Protein AF-0000000069268302 (afdb_homodimer)

Structure (mmCIF, N/CA/C/O backbone):
data_AF-0000000069268302-model_v1
#
loop_
_entity.id
_entity.type
_entity.pdbx_description
1 polymer 'Thioredoxin domain-containing protein'
#
loop_
_atom_site.group_PDB
_atom_site.id
_atom_site.type_symbol
_atom_site.label_atom_id
_atom_site.label_alt_id
_atom_site.label_comp_id
_atom_site.label_asym_id
_atom_site.label_entity_id
_atom_site.label_seq_id
_atom_site.pdbx_PDB_ins_code
_atom_site.Cartn_x
_atom_site.Cartn_y
_atom_site.Cartn_z
_atom_site.occupancy
_atom_site.B_iso_or_equiv
_atom_site.auth_seq_id
_atom_site.auth_comp_id
_atom_site.auth_asym_id
_atom_site.auth_atom_id
_atom_site.pdbx_PDB_model_num
ATOM 1 N N . PRO A 1 1 ? 55.25 -87.062 51.625 1 29.12 1 PRO A N 1
ATOM 2 C CA . PRO A 1 1 ? 55.812 -86.25 50.5 1 29.12 1 PRO A CA 1
ATOM 3 C C . PRO A 1 1 ? 54.75 -85.438 49.781 1 29.12 1 PRO A C 1
ATOM 5 O O . PRO A 1 1 ? 53.719 -86 49.344 1 29.12 1 PRO A O 1
ATOM 8 N N . PHE A 1 2 ? 54.5 -84.125 50.188 1 35.25 2 PHE A N 1
ATOM 9 C CA . PHE A 1 2 ? 53.562 -83 50.125 1 35.25 2 PHE A CA 1
ATOM 10 C C . PHE A 1 2 ? 53.625 -82.312 48.75 1 35.25 2 PHE A C 1
ATOM 12 O O . PHE A 1 2 ? 54.375 -81.375 48.594 1 35.25 2 PHE A O 1
ATOM 19 N N . PHE A 1 3 ? 53.594 -83.125 47.594 1 33.78 3 PHE A N 1
ATOM 20 C CA . PHE A 1 3 ? 53.906 -82.562 46.25 1 33.78 3 PHE A CA 1
ATOM 21 C C . PHE A 1 3 ? 52.875 -81.562 45.812 1 33.78 3 PHE A C 1
ATOM 23 O O . PHE A 1 3 ? 51.656 -81.812 45.844 1 33.78 3 PHE A O 1
ATOM 30 N N . VAL A 1 4 ? 53.156 -80.25 45.938 1 39.34 4 VAL A N 1
ATOM 31 C CA . VAL A 1 4 ? 52.625 -78.875 45.719 1 39.34 4 VAL A CA 1
ATOM 32 C C . VAL A 1 4 ? 52.344 -78.688 44.219 1 39.34 4 VAL A C 1
ATOM 34 O O . VAL A 1 4 ? 53.281 -78.688 43.406 1 39.34 4 VAL A O 1
ATOM 37 N N . SER A 1 5 ? 51.375 -79.5 43.562 1 34.94 5 SER A N 1
ATOM 38 C CA . SER A 1 5 ? 51.312 -79.375 42.125 1 34.94 5 SER A CA 1
ATOM 39 C C . SER A 1 5 ? 50.875 -78 41.688 1 34.94 5 SER A C 1
ATOM 41 O O . SER A 1 5 ? 49.906 -77.438 42.188 1 34.94 5 SER A O 1
ATOM 43 N N . TRP A 1 6 ? 51.781 -77.062 41.156 1 32.69 6 TRP A N 1
ATOM 44 C CA . TRP A 1 6 ? 52 -75.688 40.656 1 32.69 6 TRP A CA 1
ATOM 45 C C . TRP A 1 6 ? 51 -75.375 39.562 1 32.69 6 TRP A C 1
ATOM 47 O O . TRP A 1 6 ? 50.844 -74.188 39.188 1 32.69 6 TRP A O 1
ATOM 57 N N . ARG A 1 7 ? 50.406 -76.312 38.75 1 37.22 7 ARG A N 1
ATOM 58 C CA . ARG A 1 7 ? 50.281 -76 37.344 1 37.22 7 ARG A CA 1
ATOM 59 C C . ARG A 1 7 ? 49.125 -75.062 37.094 1 37.22 7 ARG A C 1
ATOM 61 O O . ARG A 1 7 ? 48.5 -75.062 36.031 1 37.22 7 ARG A O 1
ATOM 68 N N . GLY A 1 8 ? 48.469 -74.375 38.062 1 31.05 8 GLY A N 1
ATOM 69 C CA . GLY A 1 8 ? 47.125 -73.875 37.875 1 31.05 8 GLY A CA 1
ATOM 70 C C . GLY A 1 8 ? 47.125 -72.625 37 1 31.05 8 GLY A C 1
ATOM 71 O O . GLY A 1 8 ? 46.094 -71.938 36.844 1 31.05 8 GLY A O 1
ATOM 72 N N . LEU A 1 9 ? 48.281 -71.875 36.656 1 34.56 9 LEU A N 1
ATOM 73 C CA . LEU A 1 9 ? 48.219 -70.438 36.469 1 34.56 9 LEU A CA 1
ATOM 74 C C . LEU A 1 9 ? 47.688 -70.125 35.094 1 34.56 9 LEU A C 1
ATOM 76 O O . LEU A 1 9 ? 47.312 -69 34.812 1 34.56 9 LEU A O 1
ATOM 80 N N . ASP A 1 10 ? 47.812 -70.875 33.969 1 31.61 10 ASP A N 1
ATOM 81 C CA . ASP A 1 10 ? 48.25 -70.25 32.719 1 31.61 10 ASP A CA 1
ATOM 82 C C . ASP A 1 10 ? 47.062 -69.562 32.031 1 31.61 10 ASP A C 1
ATOM 84 O O . ASP A 1 10 ? 47.156 -69.125 30.891 1 31.61 10 ASP A O 1
ATOM 88 N N . ALA A 1 11 ? 45.719 -69.812 32.281 1 36.69 11 ALA A N 1
ATOM 89 C CA . ALA A 1 11 ? 44.688 -69.625 31.266 1 36.69 11 ALA A CA 1
ATOM 90 C C . ALA A 1 11 ? 44.344 -68.188 31.078 1 36.69 11 ALA A C 1
ATOM 92 O O . ALA A 1 11 ? 43.156 -67.812 31.141 1 36.69 11 ALA A O 1
ATOM 93 N N . ILE A 1 12 ? 45.219 -67.188 31.344 1 38.53 12 ILE A N 1
ATOM 94 C CA . ILE A 1 12 ? 44.812 -65.75 31.312 1 38.53 12 ILE A CA 1
ATOM 95 C C . ILE A 1 12 ? 44.594 -65.312 29.859 1 38.53 12 ILE A C 1
ATOM 97 O O . ILE A 1 12 ? 44.688 -64.125 29.562 1 38.53 12 ILE A O 1
ATOM 101 N N . GLY A 1 13 ? 44.094 -66.188 28.875 1 30.84 13 GLY A N 1
ATOM 102 C CA . GLY A 1 13 ? 44.312 -65.812 27.484 1 30.84 13 GLY A CA 1
ATOM 103 C C . GLY A 1 13 ? 43.812 -64.438 27.172 1 30.84 13 GLY A C 1
ATOM 104 O O . GLY A 1 13 ? 43.031 -63.875 27.938 1 30.84 13 GLY A O 1
ATOM 105 N N . ARG A 1 14 ? 44.281 -63.719 26 1 38.72 14 ARG A N 1
ATOM 106 C CA . ARG A 1 14 ? 44.438 -62.5 25.219 1 38.72 14 ARG A CA 1
ATOM 107 C C . ARG A 1 14 ? 43.094 -61.938 24.797 1 38.72 14 ARG A C 1
ATOM 109 O O . ARG A 1 14 ? 42.969 -60.812 24.328 1 38.72 14 ARG A O 1
ATOM 116 N N . ASP A 1 15 ? 42 -62.781 24.828 1 36.66 15 ASP A N 1
ATOM 117 C CA . ASP A 1 15 ? 40.844 -62.406 24.016 1 36.66 15 ASP A CA 1
ATOM 118 C C . ASP A 1 15 ? 40.062 -61.219 24.641 1 36.66 15 ASP A C 1
ATOM 120 O O . ASP A 1 15 ? 39.062 -60.75 24.078 1 36.66 15 ASP A O 1
ATOM 124 N N . LYS A 1 16 ? 40.375 -60.906 25.922 1 40.47 16 LYS A N 1
ATOM 125 C CA . LYS A 1 16 ? 39.531 -59.875 26.5 1 40.47 16 LYS A CA 1
ATOM 126 C C . LYS A 1 16 ? 39.844 -58.5 25.922 1 40.47 16 LYS A C 1
ATOM 128 O O . LYS A 1 16 ? 39.188 -57.5 26.281 1 40.47 16 LYS A O 1
ATOM 133 N N . MET A 1 17 ? 41.156 -58.375 25.391 1 36.88 17 MET A N 1
ATOM 134 C CA . MET A 1 17 ? 41.438 -57 24.984 1 36.88 17 MET A CA 1
ATOM 135 C C . MET A 1 17 ? 40.531 -56.562 23.844 1 36.88 17 MET A C 1
ATOM 137 O O . MET A 1 17 ? 40.156 -55.406 23.734 1 36.88 17 MET A O 1
ATOM 141 N N . ARG A 1 18 ? 40.25 -57.594 22.938 1 41.06 18 ARG A N 1
ATOM 142 C CA . ARG A 1 18 ? 39.562 -57.156 21.719 1 41.06 18 ARG A CA 1
ATOM 143 C C . ARG A 1 18 ? 38.156 -56.688 22.016 1 41.06 18 ARG A C 1
ATOM 145 O O . ARG A 1 18 ? 37.594 -55.875 21.25 1 41.06 18 ARG A O 1
ATOM 152 N N . GLN A 1 19 ? 37.625 -57.156 23.141 1 41.31 19 GLN A N 1
ATOM 153 C CA . GLN A 1 19 ? 36.25 -56.781 23.328 1 41.31 19 GLN A CA 1
ATOM 154 C C . GLN A 1 19 ? 36.094 -55.312 23.688 1 41.31 19 GLN A C 1
ATOM 156 O O . GLN A 1 19 ? 35 -54.75 23.641 1 41.31 19 GLN A O 1
ATOM 161 N N . LEU A 1 20 ? 37.188 -54.812 24.344 1 42.19 20 LEU A N 1
ATOM 162 C CA . LEU A 1 20 ? 36.969 -53.438 24.797 1 42.19 20 LEU A CA 1
ATOM 163 C C . LEU A 1 20 ? 36.938 -52.469 23.594 1 42.19 20 LEU A C 1
ATOM 165 O O . LEU A 1 20 ? 36.312 -51.406 23.688 1 42.19 20 LEU A O 1
ATOM 169 N N . LEU A 1 21 ? 37.594 -52.875 22.484 1 39.47 21 LEU A N 1
ATOM 170 C CA . LEU A 1 21 ? 37.688 -51.875 21.438 1 39.47 21 LEU A CA 1
ATOM 171 C C . LEU A 1 21 ? 36.344 -51.656 20.766 1 39.47 21 LEU A C 1
ATOM 173 O O . LEU A 1 21 ? 36.062 -50.531 20.281 1 39.47 21 LEU A O 1
ATOM 177 N N . LEU A 1 22 ? 35.531 -52.688 20.672 1 39.75 22 LEU A N 1
ATOM 178 C CA . LEU A 1 22 ? 34.5 -52.562 19.672 1 39.75 22 LEU A CA 1
ATOM 179 C C . LEU A 1 22 ? 33.406 -51.594 20.156 1 39.75 22 LEU A C 1
ATOM 181 O O . LEU A 1 22 ? 32.562 -51.188 19.375 1 39.75 22 LEU A O 1
ATOM 185 N N . CYS A 1 23 ? 33.344 -51.438 21.453 1 43.72 23 CYS A N 1
ATOM 186 C CA . CYS A 1 23 ? 32.094 -50.781 21.844 1 43.72 23 CYS A CA 1
ATOM 187 C C . CYS A 1 23 ? 32.094 -49.312 21.484 1 43.72 23 CYS A C 1
ATOM 189 O O . CYS A 1 23 ? 31.062 -48.625 21.547 1 43.72 23 CYS A O 1
ATOM 191 N N . VAL A 1 24 ? 33.344 -48.781 21.438 1 42.91 24 VAL A N 1
ATOM 192 C CA . VAL A 1 24 ? 33.25 -47.344 21.391 1 42.91 24 VAL A CA 1
ATOM 193 C C . VAL A 1 24 ? 32.781 -46.906 20 1 42.91 24 VAL A C 1
ATOM 195 O O . VAL A 1 24 ? 32.656 -45.688 19.734 1 42.91 24 VAL A O 1
ATOM 198 N N . ALA A 1 25 ? 32.844 -47.812 19.078 1 39.72 25 ALA A N 1
ATOM 199 C CA . ALA A 1 25 ? 32.594 -47.281 17.734 1 39.72 25 ALA A CA 1
ATOM 200 C C . ALA A 1 25 ? 31.172 -46.75 17.609 1 39.72 25 ALA A C 1
ATOM 202 O O . ALA A 1 25 ? 30.891 -45.906 16.75 1 39.72 25 ALA A O 1
ATOM 203 N N . CYS A 1 26 ? 30.203 -47.375 18.125 1 39.78 26 CYS A N 1
ATOM 204 C CA . CYS A 1 26 ? 28.906 -47.25 17.484 1 39.78 26 CYS A CA 1
ATOM 205 C C . CYS A 1 26 ? 28.312 -45.875 17.766 1 39.78 26 CYS A C 1
ATOM 207 O O . CYS A 1 26 ? 27.281 -45.5 17.188 1 39.78 26 CYS A O 1
ATOM 209 N N . CYS A 1 27 ? 28.578 -45.344 18.922 1 40.72 27 CYS A N 1
ATOM 210 C CA . CYS A 1 27 ? 27.547 -44.344 19.25 1 40.72 27 CYS A CA 1
ATOM 211 C C . CYS A 1 27 ? 27.766 -43.062 18.438 1 40.72 27 CYS A C 1
ATOM 213 O O . CYS A 1 27 ? 27.891 -42 19.016 1 40.72 27 CYS A O 1
ATOM 215 N N . LEU A 1 28 ? 28.703 -43.062 17.531 1 39.41 28 LEU A N 1
ATOM 216 C CA . LEU A 1 28 ? 28.688 -41.781 16.828 1 39.41 28 LEU A CA 1
ATOM 217 C C . LEU A 1 28 ? 27.328 -41.531 16.188 1 39.41 28 LEU A C 1
ATOM 219 O O . LEU A 1 28 ? 27.031 -42.094 15.133 1 39.41 28 LEU A O 1
ATOM 223 N N . ILE A 1 29 ? 26.219 -41.656 16.938 1 41.56 29 ILE A N 1
ATOM 224 C CA . ILE A 1 29 ? 24.984 -41.094 16.406 1 41.56 29 ILE A CA 1
ATOM 225 C C . ILE A 1 29 ? 25.234 -39.719 15.836 1 41.56 29 ILE A C 1
ATOM 227 O O . ILE A 1 29 ? 25.594 -38.781 16.578 1 41.56 29 ILE A O 1
ATOM 231 N N . LEU A 1 30 ? 25.797 -39.625 14.602 1 40.06 30 LEU A N 1
ATOM 232 C CA . LEU A 1 30 ? 25.781 -38.406 13.797 1 40.06 30 LEU A CA 1
ATOM 233 C C . LEU A 1 30 ? 24.438 -37.688 13.945 1 40.06 30 LEU A C 1
ATOM 235 O O . LEU A 1 30 ? 23.391 -38.219 13.586 1 40.06 30 LEU A O 1
ATOM 239 N N . ALA A 1 31 ? 24.203 -37 15.117 1 39.59 31 ALA A N 1
ATOM 240 C CA . ALA A 1 31 ? 23.156 -35.969 15.102 1 39.59 31 ALA A CA 1
ATOM 241 C C . ALA A 1 31 ? 23.172 -35.188 13.797 1 39.59 31 ALA A C 1
ATOM 243 O O . ALA A 1 31 ? 24.125 -34.438 13.516 1 39.59 31 ALA A O 1
ATOM 244 N N . ALA A 1 32 ? 22.688 -35.719 12.711 1 41.75 32 ALA A N 1
ATOM 245 C CA . ALA A 1 32 ? 22.391 -34.812 11.602 1 41.75 32 ALA A CA 1
ATOM 246 C C . ALA A 1 32 ? 21.672 -33.562 12.102 1 41.75 32 ALA A C 1
ATOM 248 O O . ALA A 1 32 ? 20.719 -33.656 12.875 1 41.75 32 ALA A O 1
ATOM 249 N N . PRO A 1 33 ? 22.406 -32.438 12.359 1 45.84 33 PRO A N 1
ATOM 250 C CA . PRO A 1 33 ? 21.531 -31.266 12.578 1 45.84 33 PRO A CA 1
ATOM 251 C C . PRO A 1 33 ? 20.266 -31.312 11.711 1 45.84 33 PRO A C 1
ATOM 253 O O . PRO A 1 33 ? 20.328 -31.75 10.555 1 45.84 33 PRO A O 1
ATOM 256 N N . GLY A 1 34 ? 19.219 -31.875 12.203 1 39.84 34 GLY A N 1
ATOM 257 C CA . GLY A 1 34 ? 18 -31.531 11.484 1 39.84 34 GLY A CA 1
ATOM 258 C C . GLY A 1 34 ? 18.016 -30.125 10.914 1 39.84 34 GLY A C 1
ATOM 259 O O . GLY A 1 34 ? 18.172 -29.156 11.656 1 39.84 34 GLY A O 1
ATOM 260 N N . ARG A 1 35 ? 18.703 -29.938 9.82 1 36.69 35 ARG A N 1
ATOM 261 C CA . ARG A 1 35 ? 18.297 -28.703 9.156 1 36.69 35 ARG A CA 1
ATOM 262 C C . ARG A 1 35 ? 16.812 -28.453 9.32 1 36.69 35 ARG A C 1
ATOM 264 O O . ARG A 1 35 ? 15.992 -29.281 8.914 1 36.69 35 ARG A O 1
ATOM 271 N N . SER A 1 36 ? 16.422 -28.219 10.5 1 38.66 36 SER A N 1
ATOM 272 C CA . SER A 1 36 ? 15.133 -27.547 10.414 1 38.66 36 SER A CA 1
ATOM 273 C C . SER A 1 36 ? 15.07 -26.641 9.195 1 38.66 36 SER A C 1
ATOM 275 O O . SER A 1 36 ? 15.891 -25.734 9.039 1 38.66 36 SER A O 1
ATOM 277 N N . GLU A 1 37 ? 14.961 -27.203 8.062 1 33.94 37 GLU A N 1
ATOM 278 C CA . GLU A 1 37 ? 14.484 -26.312 7.016 1 33.94 37 GLU A CA 1
ATOM 279 C C . GLU A 1 37 ? 13.453 -25.328 7.551 1 33.94 37 GLU A C 1
ATOM 281 O O . GLU A 1 37 ? 12.328 -25.719 7.879 1 33.94 37 GLU A O 1
ATOM 286 N N . ASP A 1 38 ? 13.617 -24.844 8.688 1 38.94 38 ASP A N 1
ATOM 287 C CA . ASP A 1 38 ? 12.82 -23.625 8.625 1 38.94 38 ASP A CA 1
ATOM 288 C C . ASP A 1 38 ? 12.766 -23.078 7.195 1 38.94 38 ASP A C 1
ATOM 290 O O . ASP A 1 38 ? 13.609 -22.266 6.805 1 38.94 38 ASP A O 1
ATOM 294 N N . ALA A 1 39 ? 12.844 -23.953 6.223 1 40.47 39 ALA A N 1
ATOM 295 C CA . ALA A 1 39 ? 12.672 -23.656 4.801 1 40.47 39 ALA A CA 1
ATOM 296 C C . ALA A 1 39 ? 11.594 -22.594 4.594 1 40.47 39 ALA A C 1
ATOM 298 O O . ALA A 1 39 ? 10.43 -22.922 4.355 1 40.47 39 ALA A O 1
ATOM 299 N N . GLY A 1 40 ? 11.156 -21.953 5.43 1 45.31 40 GLY A N 1
ATOM 300 C CA . GLY A 1 40 ? 10.305 -20.922 4.859 1 45.31 40 GLY A CA 1
ATOM 301 C C . GLY A 1 40 ? 10.742 -20.484 3.469 1 45.31 40 GLY A C 1
ATOM 302 O O . GLY A 1 40 ? 11.734 -19.781 3.312 1 45.31 40 GLY A O 1
ATOM 303 N N . ALA A 1 41 ? 10.898 -21.484 2.553 1 54 41 ALA A N 1
ATOM 304 C CA . ALA A 1 41 ? 11.203 -21.297 1.137 1 54 41 ALA A CA 1
ATOM 305 C C . ALA A 1 41 ? 10.969 -19.844 0.714 1 54 41 ALA A C 1
ATOM 307 O O . ALA A 1 41 ? 9.977 -19.219 1.108 1 54 41 ALA A O 1
ATOM 308 N N . GLU A 1 42 ? 12.062 -19.062 0.604 1 82.06 42 GLU A N 1
ATOM 309 C CA . GLU A 1 42 ? 12.008 -17.688 0.124 1 82.06 42 GLU A CA 1
ATOM 310 C C . GLU A 1 42 ? 11.031 -17.547 -1.043 1 82.06 42 GLU A C 1
ATOM 312 O O . GLU A 1 42 ? 11.148 -18.266 -2.041 1 82.06 42 GLU A O 1
ATOM 317 N N . LEU A 1 43 ? 9.969 -17.094 -0.788 1 94.31 43 LEU A N 1
ATOM 318 C CA . LEU A 1 43 ? 8.984 -16.859 -1.832 1 94.31 43 LEU A CA 1
ATOM 319 C C . LEU A 1 43 ? 9.609 -16.141 -3.021 1 94.31 43 LEU A C 1
ATOM 321 O O . LEU A 1 43 ? 10.414 -15.219 -2.846 1 94.31 43 LEU A O 1
ATOM 325 N N . PRO A 1 44 ? 9.43 -16.797 -4.203 1 97.38 44 PRO A N 1
ATOM 326 C CA . PRO A 1 44 ? 9.984 -16.141 -5.383 1 97.38 44 PRO A CA 1
ATOM 327 C C . PRO A 1 44 ? 9.617 -14.656 -5.461 1 97.38 44 PRO A C 1
ATOM 329 O O . PRO A 1 44 ? 8.516 -14.273 -5.062 1 97.38 44 PRO A O 1
ATOM 332 N N . GLU A 1 45 ? 10.648 -13.883 -5.906 1 97.69 45 GLU A N 1
ATOM 333 C CA . GLU A 1 45 ? 10.469 -12.438 -6.012 1 97.69 45 GLU A CA 1
ATOM 334 C C . GLU A 1 45 ? 11.016 -11.906 -7.332 1 97.69 45 GLU A C 1
ATOM 336 O O . GLU A 1 45 ? 12.023 -12.398 -7.836 1 97.69 45 GLU A O 1
ATOM 341 N N . GLU A 1 46 ? 10.297 -11.023 -7.898 1 97.88 46 GLU A N 1
ATOM 342 C CA . GLU A 1 46 ? 10.766 -10.25 -9.047 1 97.88 46 GLU A CA 1
ATOM 343 C C . GLU A 1 46 ? 10.688 -8.75 -8.773 1 97.88 46 GLU A C 1
ATOM 345 O O . GLU A 1 46 ? 9.602 -8.211 -8.555 1 97.88 46 GLU A O 1
ATOM 350 N N . ASP A 1 47 ? 11.812 -8.016 -8.773 1 97.31 47 ASP A N 1
ATOM 351 C CA . ASP A 1 47 ? 11.898 -6.574 -8.539 1 97.31 47 ASP A CA 1
ATOM 352 C C . ASP A 1 47 ? 11.242 -6.188 -7.219 1 97.31 47 ASP A C 1
ATOM 354 O O . ASP A 1 47 ? 10.5 -5.207 -7.152 1 97.31 47 ASP A O 1
ATOM 358 N N . GLY A 1 48 ? 11.422 -6.984 -6.227 1 97.31 48 GLY A N 1
ATOM 359 C CA . GLY A 1 48 ? 10.922 -6.711 -4.887 1 97.31 48 GLY A CA 1
ATOM 360 C C . GLY A 1 48 ? 9.477 -7.141 -4.688 1 97.31 48 GLY A C 1
ATOM 361 O O . GLY A 1 48 ? 8.93 -7.004 -3.594 1 97.31 48 GLY A O 1
ATOM 362 N N . VAL A 1 49 ? 8.875 -7.633 -5.746 1 98.75 49 VAL A N 1
ATOM 363 C CA . VAL A 1 49 ? 7.477 -8.055 -5.707 1 98.75 49 VAL A CA 1
ATOM 364 C C . VAL A 1 49 ? 7.402 -9.578 -5.633 1 98.75 49 VAL A C 1
ATOM 366 O O . VAL A 1 49 ? 7.984 -10.281 -6.465 1 98.75 49 VAL A O 1
ATOM 369 N N . LEU A 1 50 ? 6.727 -10.086 -4.648 1 98.75 50 LEU A N 1
ATOM 370 C CA . LEU A 1 50 ? 6.551 -11.531 -4.551 1 98.75 50 LEU A CA 1
ATOM 371 C C . LEU A 1 50 ? 5.727 -12.062 -5.719 1 98.75 50 LEU A C 1
ATOM 373 O O . LEU A 1 50 ? 4.738 -11.438 -6.117 1 98.75 50 LEU A O 1
ATOM 377 N N . VAL A 1 51 ? 6.215 -13.148 -6.297 1 98.88 51 VAL A N 1
ATOM 378 C CA . VAL A 1 51 ? 5.484 -13.789 -7.387 1 98.88 51 VAL A CA 1
ATOM 379 C C . VAL A 1 51 ? 4.73 -15.008 -6.855 1 98.88 51 VAL A C 1
ATOM 381 O O . VAL A 1 51 ? 5.348 -15.984 -6.43 1 98.88 51 VAL A O 1
ATOM 384 N N . LEU A 1 52 ? 3.422 -14.961 -6.918 1 98.75 52 LEU A N 1
ATOM 385 C CA . LEU A 1 52 ? 2.617 -15.992 -6.281 1 98.75 52 LEU A CA 1
ATOM 386 C C . LEU A 1 52 ? 1.861 -16.812 -7.32 1 98.75 52 LEU A C 1
ATOM 388 O O . LEU A 1 52 ? 1.602 -16.328 -8.43 1 98.75 52 LEU A O 1
ATOM 392 N N . ASN A 1 53 ? 1.603 -18.031 -6.961 1 98.62 53 ASN A N 1
ATOM 393 C CA . ASN A 1 53 ? 0.796 -18.984 -7.699 1 98.62 53 ASN A CA 1
ATOM 394 C C . ASN A 1 53 ? 0.022 -19.906 -6.762 1 98.62 53 ASN A C 1
ATOM 396 O O . ASN A 1 53 ? 0.013 -19.703 -5.547 1 98.62 53 ASN A O 1
ATOM 400 N N . GLU A 1 54 ? -0.606 -20.875 -7.312 1 98 54 GLU A N 1
ATOM 401 C CA . GLU A 1 54 ? -1.445 -21.766 -6.52 1 98 54 GLU A CA 1
ATOM 402 C C . GLU A 1 54 ? -0.629 -22.469 -5.445 1 98 54 GLU A C 1
ATOM 404 O O . GLU A 1 54 ? -1.136 -22.75 -4.355 1 98 54 GLU A O 1
ATOM 409 N N . ARG A 1 55 ? 0.569 -22.688 -5.664 1 97.25 55 ARG A N 1
ATOM 410 C CA . ARG A 1 55 ? 1.391 -23.516 -4.793 1 97.25 55 ARG A CA 1
ATOM 411 C C . ARG A 1 55 ? 1.854 -22.734 -3.566 1 97.25 55 ARG A C 1
ATOM 413 O O . ARG A 1 55 ? 2.057 -23.312 -2.496 1 97.25 55 ARG A O 1
ATOM 420 N N . ASN A 1 56 ? 2.049 -21.469 -3.758 1 98.19 56 ASN A N 1
ATOM 421 C CA . ASN A 1 56 ? 2.672 -20.734 -2.664 1 98.19 56 ASN A CA 1
ATOM 422 C C . ASN A 1 56 ? 1.76 -19.625 -2.139 1 98.19 56 ASN A C 1
ATOM 424 O O . ASN A 1 56 ? 2.09 -18.953 -1.159 1 98.19 56 ASN A O 1
ATOM 428 N N . PHE A 1 57 ? 0.614 -19.484 -2.682 1 98.62 57 PHE A N 1
ATOM 429 C CA . PHE A 1 57 ? -0.288 -18.375 -2.357 1 98.62 57 PHE A CA 1
ATOM 430 C C . PHE A 1 57 ? -0.649 -18.391 -0.877 1 98.62 57 PHE A C 1
ATOM 432 O O . PHE A 1 57 ? -0.486 -17.391 -0.183 1 98.62 57 PHE A O 1
ATOM 439 N N . GLU A 1 58 ? -1.071 -19.531 -0.363 1 97.75 58 GLU A N 1
ATOM 440 C CA . GLU A 1 58 ? -1.544 -19.641 1.015 1 97.75 58 GLU A CA 1
ATOM 441 C C . GLU A 1 58 ? -0.421 -19.344 2.006 1 97.75 58 GLU A C 1
ATOM 443 O O . GLU A 1 58 ? -0.626 -18.641 2.994 1 97.75 58 GLU A O 1
ATOM 448 N N . VAL A 1 59 ? 0.697 -19.859 1.744 1 97.56 59 VAL A N 1
ATOM 449 C CA . VAL A 1 59 ? 1.834 -19.641 2.629 1 97.56 59 VAL A CA 1
ATOM 450 C C . VAL A 1 59 ? 2.176 -18.141 2.654 1 97.56 59 VAL A C 1
ATOM 452 O O . VAL A 1 59 ? 2.453 -17.578 3.715 1 97.56 59 VAL A O 1
ATOM 455 N N . ALA A 1 60 ? 2.139 -17.531 1.488 1 98.31 60 ALA A N 1
ATOM 456 C CA . ALA A 1 60 ? 2.498 -16.109 1.382 1 98.31 60 ALA A CA 1
ATOM 457 C C . ALA A 1 60 ? 1.547 -15.242 2.195 1 98.31 60 ALA A C 1
ATOM 459 O O . ALA A 1 60 ? 1.986 -14.383 2.963 1 98.31 60 ALA A O 1
ATOM 460 N N . ILE A 1 61 ? 0.258 -15.5 2.102 1 98.06 61 ILE A N 1
ATOM 461 C CA . ILE A 1 61 ? -0.687 -14.594 2.744 1 98.06 61 ILE A CA 1
ATOM 462 C C . ILE A 1 61 ? -0.769 -14.898 4.234 1 98.06 61 ILE A C 1
ATOM 464 O O . ILE A 1 61 ? -1.131 -14.039 5.039 1 98.06 61 ILE A O 1
ATOM 468 N N . LYS A 1 62 ? -0.386 -16.078 4.652 1 97.5 62 LYS A N 1
ATOM 469 C CA . LYS A 1 62 ? -0.444 -16.438 6.066 1 97.5 62 LYS A CA 1
ATOM 470 C C . LYS A 1 62 ? 0.838 -16.047 6.789 1 97.5 62 LYS A C 1
ATOM 472 O O . LYS A 1 62 ? 0.821 -15.781 7.996 1 97.5 62 LYS A O 1
ATOM 477 N N . SER A 1 63 ? 1.904 -15.977 6.07 1 97.25 63 SER A N 1
ATOM 478 C CA . SER A 1 63 ? 3.184 -15.664 6.695 1 97.25 63 SER A CA 1
ATOM 479 C C . SER A 1 63 ? 3.404 -14.156 6.773 1 97.25 63 SER A C 1
ATOM 481 O O . SER A 1 63 ? 4.375 -13.695 7.379 1 97.25 63 SER A O 1
ATOM 483 N N . ASN A 1 64 ? 2.576 -13.391 6.125 1 97.19 64 ASN A N 1
ATOM 484 C CA . ASN A 1 64 ? 2.627 -11.93 6.156 1 97.19 64 ASN A CA 1
ATOM 485 C C . ASN A 1 64 ? 1.337 -11.344 6.715 1 97.19 64 ASN A C 1
ATOM 487 O O . ASN A 1 64 ? 0.284 -11.422 6.082 1 97.19 64 ASN A O 1
ATOM 491 N N . PRO A 1 65 ? 1.46 -10.734 7.871 1 97.44 65 PRO A N 1
ATOM 492 C CA . PRO A 1 65 ? 0.255 -10.18 8.5 1 97.44 65 PRO A CA 1
ATOM 493 C C . PRO A 1 65 ? -0.497 -9.219 7.586 1 97.44 65 PRO A C 1
ATOM 495 O O . PRO A 1 65 ? -1.724 -9.117 7.664 1 97.44 65 PRO A O 1
ATOM 498 N N . PHE A 1 66 ? 0.26 -8.461 6.824 1 97.62 66 PHE A N 1
ATOM 499 C CA . PHE A 1 66 ? -0.259 -7.57 5.793 1 97.62 66 PHE A CA 1
ATOM 500 C C . PHE A 1 66 ? 0.398 -7.859 4.449 1 97.62 66 PHE A C 1
ATOM 502 O O . PHE A 1 66 ? 1.624 -7.961 4.359 1 97.62 66 PHE A O 1
ATOM 509 N N . ILE A 1 67 ? -0.389 -8.047 3.459 1 98.44 67 ILE A N 1
ATOM 510 C CA . ILE A 1 67 ? 0.181 -8.242 2.131 1 98.44 67 ILE A CA 1
ATOM 511 C C . ILE A 1 67 ? -0.797 -7.738 1.07 1 98.44 67 ILE A C 1
ATOM 513 O O . ILE A 1 67 ? -2.006 -7.957 1.179 1 98.44 67 ILE A O 1
ATOM 517 N N . LEU A 1 68 ? -0.34 -6.961 0.133 1 98.62 68 LEU A N 1
ATOM 518 C CA . LEU A 1 68 ? -1.104 -6.527 -1.032 1 98.62 68 LEU A CA 1
ATOM 519 C C . LEU A 1 68 ? -0.805 -7.414 -2.238 1 98.62 68 LEU A C 1
ATOM 521 O O . LEU A 1 68 ? 0.358 -7.605 -2.598 1 98.62 68 LEU A O 1
ATOM 525 N N . VAL A 1 69 ? -1.853 -7.91 -2.84 1 98.88 69 VAL A N 1
ATOM 526 C CA . VAL A 1 69 ? -1.684 -8.797 -3.984 1 98.88 69 VAL A CA 1
ATOM 527 C C . VAL A 1 69 ? -2.309 -8.164 -5.227 1 98.88 69 VAL A C 1
ATOM 529 O O . VAL A 1 69 ? -3.508 -7.875 -5.246 1 98.88 69 VAL A O 1
ATOM 532 N N . GLU A 1 70 ? -1.535 -7.934 -6.207 1 98.75 70 GLU A N 1
ATOM 533 C CA . GLU A 1 70 ? -2.02 -7.477 -7.504 1 98.75 70 GLU A CA 1
ATOM 534 C C . GLU A 1 70 ? -2.303 -8.656 -8.438 1 98.75 70 GLU A C 1
ATOM 536 O O . GLU A 1 70 ? -1.415 -9.461 -8.711 1 98.75 70 GLU A O 1
ATOM 541 N N . TRP A 1 71 ? -3.484 -8.781 -8.836 1 98.75 71 TRP A N 1
ATOM 542 C CA . TRP A 1 71 ? -3.859 -9.688 -9.914 1 98.75 71 TRP A CA 1
ATOM 543 C C . TRP A 1 71 ? -3.752 -8.984 -11.266 1 98.75 71 TRP A C 1
ATOM 545 O O . TRP A 1 71 ? -4.406 -7.969 -11.5 1 98.75 71 TRP A O 1
ATOM 555 N N . TYR A 1 72 ? -2.893 -9.555 -12.156 1 98.62 72 TYR A N 1
ATOM 556 C CA . TYR A 1 72 ? -2.631 -8.852 -13.414 1 98.62 72 TYR A CA 1
ATOM 557 C C . TYR A 1 72 ? -2.725 -9.812 -14.594 1 98.62 72 TYR A C 1
ATOM 559 O O . TYR A 1 72 ? -2.863 -11.023 -14.414 1 98.62 72 TYR A O 1
ATOM 567 N N . ALA A 1 73 ? -2.773 -9.219 -15.781 1 98.62 73 ALA A N 1
ATOM 568 C CA . ALA A 1 73 ? -2.588 -9.914 -17.062 1 98.62 73 ALA A CA 1
ATOM 569 C C . ALA A 1 73 ? -1.384 -9.359 -17.812 1 98.62 73 ALA A C 1
ATOM 571 O O . ALA A 1 73 ? -1.202 -8.141 -17.891 1 98.62 73 ALA A O 1
ATOM 572 N N . PRO A 1 74 ? -0.592 -10.266 -18.391 1 97.38 74 PRO A N 1
ATOM 573 C CA . PRO A 1 74 ? 0.625 -9.805 -19.047 1 97.38 74 PRO A CA 1
ATOM 574 C C . PRO A 1 74 ? 0.332 -8.93 -20.266 1 97.38 74 PRO A C 1
ATOM 576 O O . PRO A 1 74 ? 1.193 -8.164 -20.703 1 97.38 74 PRO A O 1
ATOM 579 N N . TRP A 1 75 ? -0.853 -9.039 -20.844 1 96.06 75 TRP A N 1
ATOM 580 C CA . TRP A 1 75 ? -1.193 -8.312 -22.062 1 96.06 75 TRP A CA 1
ATOM 581 C C . TRP A 1 75 ? -1.963 -7.035 -21.734 1 96.06 75 TRP A C 1
ATOM 583 O O . TRP A 1 75 ? -2.334 -6.281 -22.641 1 96.06 75 TRP A O 1
ATOM 593 N N . CYS A 1 76 ? -2.244 -6.801 -20.578 1 96.94 76 CYS A N 1
ATOM 594 C CA . CYS A 1 76 ? -2.986 -5.613 -20.172 1 96.94 76 CYS A CA 1
ATOM 595 C C . CYS A 1 76 ? -2.09 -4.379 -20.188 1 96.94 76 CYS A C 1
ATOM 597 O O . CYS A 1 76 ? -1.063 -4.344 -19.5 1 96.94 76 CYS A O 1
ATOM 599 N N . GLY A 1 77 ? -2.377 -3.398 -20.906 1 96.56 77 GLY A N 1
ATOM 600 C CA . GLY A 1 77 ? -1.598 -2.178 -21.031 1 96.56 77 GLY A CA 1
ATOM 601 C C . GLY A 1 77 ? -1.412 -1.449 -19.719 1 96.56 77 GLY A C 1
ATOM 602 O O . GLY A 1 77 ? -0.293 -1.076 -19.359 1 96.56 77 GLY A O 1
ATOM 603 N N . HIS A 1 78 ? -2.486 -1.21 -18.938 1 94.81 78 HIS A N 1
ATOM 604 C CA . HIS A 1 78 ? -2.41 -0.542 -17.641 1 94.81 78 HIS A CA 1
ATOM 605 C C . HIS A 1 78 ? -1.519 -1.315 -16.672 1 94.81 78 HIS A C 1
ATOM 607 O O . HIS A 1 78 ? -0.747 -0.717 -15.922 1 94.81 78 HIS A O 1
ATOM 613 N N . CYS A 1 79 ? -1.658 -2.637 -16.75 1 97.69 79 CYS A N 1
ATOM 614 C CA . CYS A 1 79 ? -0.812 -3.465 -15.898 1 97.69 79 CYS A CA 1
ATOM 615 C C . CYS A 1 79 ? 0.663 -3.232 -16.203 1 97.69 79 CYS A C 1
ATOM 617 O O . CYS A 1 79 ? 1.474 -3.072 -15.289 1 97.69 79 CYS A O 1
ATOM 619 N N . LYS A 1 80 ? 0.958 -3.297 -17.438 1 97.25 80 LYS A N 1
ATOM 620 C CA . LYS A 1 80 ? 2.344 -3.104 -17.844 1 97.25 80 LYS A CA 1
ATOM 621 C C . LYS A 1 80 ? 2.857 -1.73 -17.422 1 97.25 80 LYS A C 1
ATOM 623 O O . LYS A 1 80 ? 3.996 -1.601 -16.969 1 97.25 80 LYS A O 1
ATOM 628 N N . GLN A 1 81 ? 2.098 -0.748 -17.562 1 95.12 81 GLN A N 1
ATOM 629 C CA . GLN A 1 81 ? 2.48 0.62 -17.234 1 95.12 81 GLN A CA 1
ATOM 630 C C . GLN A 1 81 ? 2.68 0.782 -15.727 1 95.12 81 GLN A C 1
ATOM 632 O O . GLN A 1 81 ? 3.539 1.548 -15.289 1 95.12 81 GLN A O 1
ATOM 637 N N . PHE A 1 82 ? 1.921 0.09 -14.977 1 96.5 82 PHE A N 1
ATOM 638 C CA . PHE A 1 82 ? 1.91 0.223 -13.523 1 96.5 82 PHE A CA 1
ATOM 639 C C . PHE A 1 82 ? 3.014 -0.618 -12.898 1 96.5 82 PHE A C 1
ATOM 641 O O . PHE A 1 82 ? 3.414 -0.375 -11.758 1 96.5 82 PHE A O 1
ATOM 648 N N . ALA A 1 83 ? 3.562 -1.518 -13.617 1 97.81 83 ALA A N 1
ATOM 649 C CA . ALA A 1 83 ? 4.484 -2.518 -13.078 1 97.81 83 ALA A CA 1
ATOM 650 C C . ALA A 1 83 ? 5.691 -1.854 -12.43 1 97.81 83 ALA A C 1
ATOM 652 O O . ALA A 1 83 ? 6.051 -2.178 -11.297 1 97.81 83 ALA A O 1
ATOM 653 N N . PRO A 1 84 ? 6.359 -0.903 -13.102 1 96.81 84 PRO A N 1
ATOM 654 C CA . PRO A 1 84 ? 7.516 -0.273 -12.461 1 96.81 84 PRO A CA 1
ATOM 655 C C . PRO A 1 84 ? 7.145 0.485 -11.188 1 96.81 84 PRO A C 1
ATOM 657 O O . PRO A 1 84 ? 7.914 0.501 -10.227 1 96.81 84 PRO A O 1
ATOM 660 N N . GLU A 1 85 ? 6 1.116 -11.18 1 95.5 85 GLU A N 1
ATOM 661 C CA . GLU A 1 85 ? 5.539 1.834 -10 1 95.5 85 GLU A CA 1
ATOM 662 C C . GLU A 1 85 ? 5.223 0.872 -8.859 1 95.5 85 GLU A C 1
ATOM 664 O O . GLU A 1 85 ? 5.516 1.16 -7.695 1 95.5 85 GLU A O 1
ATOM 669 N N . TYR A 1 86 ? 4.625 -0.254 -9.219 1 97.81 86 TYR A N 1
ATOM 670 C CA . TYR A 1 86 ? 4.32 -1.292 -8.234 1 97.81 86 TYR A CA 1
ATOM 671 C C . TYR A 1 86 ? 5.594 -1.838 -7.605 1 97.81 86 TYR A C 1
ATOM 673 O O . TYR A 1 86 ? 5.652 -2.043 -6.391 1 97.81 86 TYR A O 1
ATOM 681 N N . ALA A 1 87 ? 6.613 -1.953 -8.406 1 98.19 87 ALA A N 1
ATOM 682 C CA . ALA A 1 87 ? 7.91 -2.416 -7.918 1 98.19 87 ALA A CA 1
ATOM 683 C C . ALA A 1 87 ? 8.539 -1.388 -6.984 1 98.19 87 ALA A C 1
ATOM 685 O O . ALA A 1 87 ? 9.086 -1.744 -5.938 1 98.19 87 ALA A O 1
ATOM 686 N N . ALA A 1 88 ? 8.453 -0.183 -7.363 1 95.75 88 ALA A N 1
ATOM 687 C CA . ALA A 1 88 ? 9.008 0.868 -6.512 1 95.75 88 ALA A CA 1
ATOM 688 C C . ALA A 1 88 ? 8.273 0.932 -5.176 1 95.75 88 ALA A C 1
ATOM 690 O O . ALA A 1 88 ? 8.898 1.083 -4.121 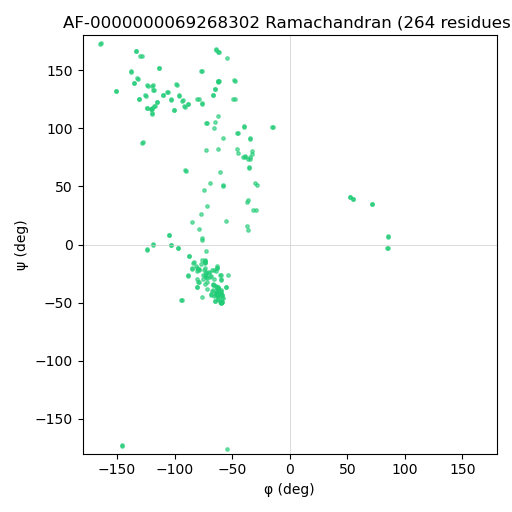1 95.75 88 ALA A O 1
ATOM 691 N N . ALA A 1 89 ? 6.996 0.812 -5.254 1 96 89 ALA A N 1
ATOM 692 C CA . ALA A 1 89 ? 6.199 0.803 -4.031 1 96 89 ALA A CA 1
ATOM 693 C C . ALA A 1 89 ? 6.562 -0.39 -3.15 1 96 89 ALA A C 1
ATOM 695 O O . ALA A 1 89 ? 6.625 -0.27 -1.924 1 96 89 ALA A O 1
ATOM 696 N N . ALA A 1 90 ? 6.805 -1.507 -3.809 1 97.94 90 ALA A N 1
ATOM 697 C CA . ALA A 1 90 ? 7.148 -2.721 -3.072 1 97.94 90 ALA A CA 1
ATOM 698 C C . ALA A 1 90 ? 8.406 -2.516 -2.23 1 97.94 90 ALA A C 1
ATOM 700 O O . ALA A 1 90 ? 8.445 -2.918 -1.064 1 97.94 90 ALA A O 1
ATOM 701 N N . LYS A 1 91 ? 9.352 -1.923 -2.748 1 95.75 91 LYS A N 1
ATOM 702 C CA . LYS A 1 91 ? 10.609 -1.688 -2.041 1 95.75 91 LYS A CA 1
ATOM 703 C C . LYS A 1 91 ? 10.398 -0.799 -0.818 1 95.75 91 LYS A C 1
ATOM 705 O O . LYS A 1 91 ? 10.969 -1.047 0.244 1 95.75 91 LYS A O 1
ATOM 710 N N . GLN A 1 92 ? 9.523 0.155 -0.972 1 94.81 92 GLN A N 1
ATOM 711 C CA . GLN A 1 92 ? 9.305 1.094 0.123 1 94.81 92 GLN A CA 1
ATOM 712 C C . GLN A 1 92 ? 8.383 0.5 1.181 1 94.81 92 GLN A C 1
ATOM 714 O O . GLN A 1 92 ? 8.625 0.653 2.381 1 94.81 92 GLN A O 1
ATOM 719 N N . LEU A 1 93 ? 7.379 -0.273 0.775 1 97 93 LEU A N 1
ATOM 720 C CA . LEU A 1 93 ? 6.359 -0.755 1.698 1 97 93 LEU A CA 1
ATOM 721 C C . LEU A 1 93 ? 6.875 -1.937 2.512 1 97 93 LEU A C 1
ATOM 723 O O . LEU A 1 93 ? 6.34 -2.244 3.58 1 97 93 LEU A O 1
ATOM 727 N N . LYS A 1 94 ? 7.848 -2.535 1.967 1 95.88 94 LYS A N 1
ATOM 728 C CA . LYS A 1 94 ? 8.516 -3.559 2.764 1 95.88 94 LYS A CA 1
ATOM 729 C C . LYS A 1 94 ? 9.156 -2.953 4.012 1 95.88 94 LYS A C 1
ATOM 731 O O . LYS A 1 94 ? 9.414 -3.66 4.988 1 95.88 94 LYS A O 1
ATOM 736 N N . GLN A 1 95 ? 9.383 -1.654 3.984 1 93.88 95 GLN A N 1
ATOM 737 C CA . GLN A 1 95 ? 10.016 -0.943 5.09 1 93.88 95 GLN A CA 1
ATOM 738 C C . GLN A 1 95 ? 8.977 -0.173 5.91 1 93.88 95 GLN A C 1
ATOM 740 O O . GLN A 1 95 ? 9.328 0.498 6.883 1 93.88 95 GLN A O 1
ATOM 745 N N . ALA A 1 96 ? 7.777 -0.283 5.48 1 95.44 96 ALA A N 1
ATOM 746 C CA . ALA A 1 96 ? 6.707 0.355 6.242 1 95.44 96 ALA A CA 1
ATOM 747 C C . ALA A 1 96 ? 6.57 -0.275 7.625 1 95.44 96 ALA A C 1
ATOM 749 O O . ALA A 1 96 ? 7.215 -1.284 7.922 1 95.44 96 ALA A O 1
ATOM 750 N N . ASN A 1 97 ? 5.77 0.465 8.461 1 94.44 97 ASN A N 1
ATOM 751 C CA . ASN A 1 97 ? 5.426 -0.065 9.773 1 94.44 97 ASN A CA 1
ATOM 752 C C . ASN A 1 97 ? 3.916 -0.215 9.938 1 94.44 97 ASN A C 1
ATOM 754 O O . ASN A 1 97 ? 3.197 0.779 10.062 1 94.44 97 ASN A O 1
ATOM 758 N N . PRO A 1 98 ? 3.49 -1.488 10.102 1 96.56 98 PRO A N 1
ATOM 759 C CA . PRO A 1 98 ? 4.199 -2.746 9.859 1 96.56 98 PRO A CA 1
ATOM 760 C C . PRO A 1 98 ? 4.598 -2.928 8.391 1 96.56 98 PRO A C 1
ATOM 762 O O . PRO A 1 98 ? 4.09 -2.219 7.52 1 96.56 98 PRO A O 1
ATOM 765 N N . PRO A 1 99 ? 5.543 -3.939 8.078 1 97.81 99 PRO A N 1
ATOM 766 C CA . PRO A 1 99 ? 5.875 -4.227 6.684 1 97.81 99 PRO A CA 1
ATOM 767 C C . PRO A 1 99 ? 4.672 -4.715 5.879 1 97.81 99 PRO A C 1
ATOM 769 O O . PRO A 1 99 ? 3.842 -5.465 6.402 1 97.81 99 PRO A O 1
ATOM 772 N N . ILE A 1 100 ? 4.648 -4.25 4.715 1 98.06 100 ILE A N 1
ATOM 773 C CA . ILE A 1 100 ? 3.584 -4.656 3.801 1 98.06 100 ILE A CA 1
ATOM 774 C C . ILE A 1 100 ? 4.191 -5.145 2.488 1 98.06 100 ILE A C 1
ATOM 776 O O . ILE A 1 100 ? 4.328 -4.375 1.535 1 98.06 100 ILE A O 1
ATOM 780 N N . PRO A 1 101 ? 4.539 -6.438 2.387 1 98.62 101 PRO A N 1
ATOM 781 C CA . PRO A 1 101 ? 5.023 -6.941 1.099 1 98.62 101 PRO A CA 1
ATOM 782 C C . PRO A 1 101 ? 3.977 -6.828 -0.009 1 98.62 101 PRO A C 1
ATOM 784 O O . PRO A 1 101 ? 2.783 -7.016 0.241 1 98.62 101 PRO A O 1
ATOM 787 N N . LEU A 1 102 ? 4.453 -6.469 -1.168 1 98.81 102 LEU A N 1
ATOM 788 C CA . LEU A 1 102 ? 3.615 -6.5 -2.361 1 98.81 102 LEU A CA 1
ATOM 789 C C . LEU A 1 102 ? 3.867 -7.77 -3.168 1 98.81 102 LEU A C 1
ATOM 791 O O . LEU A 1 102 ? 5.012 -8.203 -3.309 1 98.81 102 LEU A O 1
ATOM 795 N N . ALA A 1 103 ? 2.791 -8.344 -3.656 1 98.88 103 ALA A N 1
ATOM 796 C CA . ALA A 1 103 ? 2.832 -9.57 -4.449 1 98.88 103 ALA A CA 1
ATOM 797 C C . ALA A 1 103 ? 2.039 -9.414 -5.742 1 98.88 103 ALA A C 1
ATOM 799 O O . ALA A 1 103 ? 1.264 -8.469 -5.895 1 98.88 103 ALA A O 1
ATOM 800 N N . LYS A 1 104 ? 2.314 -10.273 -6.621 1 98.94 104 LYS A N 1
ATOM 801 C CA . LYS A 1 104 ? 1.562 -10.297 -7.875 1 98.94 104 LYS A CA 1
ATOM 802 C C . LYS A 1 104 ? 1.219 -11.727 -8.281 1 98.94 104 LYS A C 1
ATOM 804 O O . LYS A 1 104 ? 1.978 -12.656 -7.996 1 98.94 104 LYS A O 1
ATOM 809 N N . VAL A 1 105 ? 0.113 -11.906 -8.945 1 98.88 105 VAL A N 1
ATOM 810 C CA . VAL A 1 105 ? -0.377 -13.156 -9.5 1 98.88 105 VAL A CA 1
ATOM 811 C C . VAL A 1 105 ? -0.798 -12.945 -10.953 1 98.88 105 VAL A C 1
ATOM 813 O O . VAL A 1 105 ? -1.594 -12.055 -11.25 1 98.88 105 VAL A O 1
ATOM 816 N N . ASP A 1 106 ? -0.254 -13.719 -11.836 1 98.88 106 ASP A N 1
ATOM 817 C CA . ASP A 1 106 ? -0.774 -13.75 -13.203 1 98.88 106 ASP A CA 1
ATOM 818 C C . ASP A 1 106 ? -2.117 -14.469 -13.258 1 98.88 106 ASP A C 1
ATOM 820 O O . ASP A 1 106 ? -2.166 -15.703 -13.25 1 98.88 106 ASP A O 1
ATOM 824 N N . ALA A 1 107 ? -3.182 -13.68 -13.398 1 98.62 107 ALA A N 1
ATOM 825 C CA . ALA A 1 107 ? -4.535 -14.219 -13.297 1 98.62 107 ALA A CA 1
ATOM 826 C C . ALA A 1 107 ? -4.898 -15.023 -14.539 1 98.62 107 ALA A C 1
ATOM 828 O O . ALA A 1 107 ? -5.875 -15.781 -14.539 1 98.62 107 ALA A O 1
ATOM 829 N N . THR A 1 108 ? -4.129 -14.883 -15.609 1 98.31 108 THR A N 1
ATOM 830 C CA . THR A 1 108 ? -4.422 -15.617 -16.828 1 98.31 108 THR A CA 1
ATOM 831 C C . THR A 1 108 ? -3.809 -17.016 -16.781 1 98.31 108 THR A C 1
ATOM 833 O O . THR A 1 108 ? -4.199 -17.906 -17.547 1 98.31 108 THR A O 1
ATOM 836 N N . VAL A 1 109 ? -2.846 -17.188 -15.93 1 98.44 109 VAL A N 1
ATOM 837 C CA . VAL A 1 109 ? -2.213 -18.484 -15.711 1 98.44 109 VAL A CA 1
ATOM 838 C C . VAL A 1 109 ? -2.875 -19.203 -14.531 1 98.44 109 VAL A C 1
ATOM 840 O O . VAL A 1 109 ? -3.205 -20.375 -14.609 1 98.44 109 VAL A O 1
ATOM 843 N N . GLU A 1 110 ? -3.031 -18.438 -13.414 1 98.62 110 GLU A N 1
ATOM 844 C CA . GLU A 1 110 ? -3.646 -18.953 -12.195 1 98.62 110 GLU A CA 1
ATOM 845 C C . GLU A 1 110 ? -5.152 -18.734 -12.195 1 98.62 110 GLU A C 1
ATOM 847 O O . GLU A 1 110 ? -5.68 -18.047 -11.32 1 98.62 110 GLU A O 1
ATOM 852 N N . LEU A 1 111 ? -5.836 -19.359 -13.148 1 97.88 111 LEU A N 1
ATOM 853 C CA . LEU A 1 111 ? -7.246 -19.094 -13.414 1 97.88 111 LEU A CA 1
ATOM 854 C C . LEU A 1 111 ? -8.102 -19.5 -12.219 1 97.88 111 LEU A C 1
ATOM 856 O O . LEU A 1 111 ? -8.969 -18.734 -11.781 1 97.88 111 LEU A O 1
ATOM 860 N N . ARG A 1 112 ? -7.887 -20.656 -11.727 1 97.88 112 ARG A N 1
ATOM 861 C CA . ARG A 1 112 ? -8.68 -21.156 -10.602 1 97.88 112 ARG A CA 1
ATOM 862 C C . ARG A 1 112 ? -8.5 -20.281 -9.375 1 97.88 112 ARG A C 1
ATOM 864 O O . ARG A 1 112 ? -9.477 -19.922 -8.711 1 97.88 112 ARG A O 1
ATOM 871 N N . LEU A 1 113 ? -7.305 -19.953 -9.055 1 98.12 113 LEU A N 1
ATOM 872 C CA . LEU A 1 113 ? -7 -19.094 -7.922 1 98.12 113 LEU A CA 1
ATOM 873 C C . LEU A 1 113 ? -7.684 -17.734 -8.078 1 98.12 113 LEU A C 1
ATOM 875 O O . LEU A 1 113 ? -8.266 -17.219 -7.121 1 98.12 113 LEU A O 1
ATOM 879 N N . ALA A 1 114 ? -7.613 -17.109 -9.281 1 98.31 114 ALA A N 1
ATOM 880 C CA . ALA A 1 114 ? -8.234 -15.812 -9.562 1 98.31 114 ALA A CA 1
ATOM 881 C C . ALA A 1 114 ? -9.742 -15.883 -9.383 1 98.31 114 ALA A C 1
ATOM 883 O O . ALA A 1 114 ? -10.344 -14.984 -8.789 1 98.31 114 ALA A O 1
ATOM 884 N N . GLU A 1 115 ? -10.32 -16.953 -9.883 1 97.31 115 GLU A N 1
ATOM 885 C CA . GLU A 1 115 ? -11.766 -17.141 -9.758 1 97.31 115 GLU A CA 1
ATOM 886 C C . GLU A 1 115 ? -12.18 -17.266 -8.297 1 97.31 115 GLU A C 1
ATOM 888 O O . GLU A 1 115 ? -13.18 -16.672 -7.883 1 97.31 115 GLU A O 1
ATOM 893 N N . GLU A 1 116 ? -11.461 -17.969 -7.551 1 96.62 116 GLU A N 1
ATOM 894 C CA . GLU A 1 116 ? -11.75 -18.172 -6.133 1 96.62 116 GLU A CA 1
ATOM 895 C C . GLU A 1 116 ? -11.734 -16.844 -5.375 1 96.62 116 GLU A C 1
ATOM 897 O O . GLU A 1 116 ? -12.422 -16.703 -4.359 1 96.62 116 GLU A O 1
ATOM 902 N N . HIS A 1 117 ? -11.016 -15.906 -5.871 1 96.56 117 HIS A N 1
ATOM 903 C CA . HIS A 1 117 ? -10.898 -14.617 -5.191 1 96.56 117 HIS A CA 1
ATOM 904 C C . HIS A 1 117 ? -11.711 -13.547 -5.898 1 96.56 117 HIS A C 1
ATOM 906 O O . HIS A 1 117 ? -11.555 -12.352 -5.625 1 96.56 117 HIS A O 1
ATOM 912 N N . GLY A 1 118 ? -12.461 -13.945 -6.812 1 96.44 118 GLY A N 1
ATOM 913 C CA . GLY A 1 118 ? -13.43 -13.062 -7.438 1 96.44 118 GLY A CA 1
ATOM 914 C C . GLY A 1 118 ? -12.797 -12.008 -8.32 1 96.44 118 GLY A C 1
ATOM 915 O O . GLY A 1 118 ? -13.297 -10.883 -8.406 1 96.44 118 GLY A O 1
ATOM 916 N N . VAL A 1 119 ? -11.734 -12.344 -8.984 1 97.38 119 VAL A N 1
ATOM 917 C CA . VAL A 1 119 ? -11.055 -11.406 -9.859 1 97.38 119 VAL A CA 1
ATOM 918 C C . VAL A 1 119 ? -11.781 -11.32 -11.203 1 97.38 119 VAL A C 1
ATOM 920 O O . VAL A 1 119 ? -11.953 -12.336 -11.883 1 97.38 119 VAL A O 1
ATOM 923 N N . ARG A 1 120 ? -12.148 -10.047 -11.555 1 95.38 120 ARG A N 1
ATOM 924 C CA . ARG A 1 120 ? -12.977 -9.891 -12.75 1 95.38 120 ARG A CA 1
ATOM 925 C C . ARG A 1 120 ? -12.32 -8.938 -13.742 1 95.38 120 ARG A C 1
ATOM 927 O O . ARG A 1 120 ? -12.836 -8.727 -14.844 1 95.38 120 ARG A O 1
ATOM 934 N N . GLY A 1 121 ? -11.211 -8.336 -13.438 1 95.75 121 GLY A N 1
ATOM 935 C CA . GLY A 1 121 ? -10.477 -7.391 -14.266 1 95.75 121 GLY A CA 1
ATOM 936 C C . GLY A 1 121 ? -9.062 -7.156 -13.781 1 95.75 121 GLY A C 1
ATOM 937 O O . GLY A 1 121 ? -8.641 -7.723 -12.773 1 95.75 121 GLY A O 1
ATOM 938 N N . TYR A 1 122 ? -8.336 -6.395 -14.664 1 97.12 122 TYR A N 1
ATOM 939 C CA . TYR A 1 122 ? -6.934 -6.191 -14.336 1 97.12 122 TYR A CA 1
ATOM 940 C C . TYR A 1 122 ? -6.551 -4.723 -14.453 1 97.12 122 TYR A C 1
ATOM 942 O O . TYR A 1 122 ? -7.051 -4.016 -15.328 1 97.12 122 TYR A O 1
ATOM 950 N N . PRO A 1 123 ? -5.715 -4.188 -13.609 1 97.81 123 PRO A N 1
ATOM 951 C CA . PRO A 1 123 ? -5.285 -4.891 -12.398 1 97.81 123 PRO A CA 1
ATOM 952 C C . PRO A 1 123 ? -6.348 -4.875 -11.305 1 97.81 123 PRO A C 1
ATOM 954 O O . PRO A 1 123 ? -7.227 -4.012 -11.297 1 97.81 123 PRO A O 1
ATOM 957 N N . THR A 1 124 ? -6.402 -5.898 -10.469 1 98 124 THR A N 1
ATOM 958 C CA . THR A 1 124 ? -7.125 -5.941 -9.203 1 98 124 THR A CA 1
ATOM 959 C C . THR A 1 124 ? -6.156 -6.074 -8.031 1 98 124 THR A C 1
ATOM 961 O O . THR A 1 124 ? -5.301 -6.961 -8.023 1 98 124 THR A O 1
ATOM 964 N N . ILE A 1 125 ? -6.23 -5.129 -7.105 1 98.19 125 ILE A N 1
ATOM 965 C CA . ILE A 1 125 ? -5.359 -5.176 -5.934 1 98.19 125 ILE A CA 1
ATOM 966 C C . ILE A 1 125 ? -6.188 -5.488 -4.691 1 98.19 125 ILE A C 1
ATOM 968 O O . ILE A 1 125 ? -7.211 -4.848 -4.438 1 98.19 125 ILE A O 1
ATOM 972 N N . ARG A 1 126 ? -5.707 -6.512 -3.939 1 98.06 126 ARG A N 1
ATOM 973 C CA . ARG A 1 126 ? -6.391 -6.957 -2.729 1 98.06 126 ARG A CA 1
ATOM 974 C C . ARG A 1 126 ? -5.453 -6.906 -1.523 1 98.06 126 ARG A C 1
ATOM 976 O O . ARG A 1 126 ? -4.285 -7.277 -1.625 1 98.06 126 ARG A O 1
ATOM 983 N N . LEU A 1 127 ? -6 -6.414 -0.411 1 98.06 127 LEU A N 1
ATOM 984 C CA . LEU A 1 127 ? -5.293 -6.461 0.864 1 98.06 127 LEU A CA 1
ATOM 985 C C . LEU A 1 127 ? -5.68 -7.707 1.652 1 98.06 127 LEU A C 1
ATOM 987 O O . LEU A 1 127 ? -6.867 -8.008 1.812 1 98.06 127 LEU A O 1
ATOM 991 N N . PHE A 1 128 ? -4.691 -8.516 2.023 1 98.12 128 PHE A N 1
ATOM 992 C CA . PHE A 1 128 ? -4.891 -9.633 2.941 1 98.12 128 PHE A CA 1
ATOM 993 C C . PHE A 1 128 ? -4.312 -9.312 4.316 1 98.12 128 PHE A C 1
ATOM 995 O O . PHE A 1 128 ? -3.203 -8.781 4.418 1 98.12 128 PHE A O 1
ATOM 1002 N N . ILE A 1 129 ? -5.129 -9.562 5.297 1 97.06 129 ILE A N 1
ATOM 1003 C CA . ILE A 1 129 ? -4.719 -9.391 6.688 1 97.06 129 ILE A CA 1
ATOM 1004 C C . ILE A 1 129 ? -4.82 -10.727 7.426 1 97.06 129 ILE A C 1
ATOM 1006 O O . ILE A 1 129 ? -5.895 -11.328 7.488 1 97.06 129 ILE A O 1
ATOM 1010 N N . ASP A 1 130 ? -3.709 -11.141 7.848 1 96.5 130 ASP A N 1
ATOM 1011 C CA . ASP A 1 130 ? -3.643 -12.414 8.562 1 96.5 130 ASP A CA 1
ATOM 1012 C C . ASP A 1 130 ? -4.305 -13.531 7.75 1 96.5 130 ASP A C 1
ATOM 1014 O O . ASP A 1 130 ? -5.125 -14.281 8.281 1 96.5 130 ASP A O 1
ATOM 1018 N N . GLY A 1 131 ? -4.039 -13.492 6.477 1 96.44 131 GLY A N 1
ATOM 1019 C CA . GLY A 1 131 ? -4.441 -14.578 5.602 1 96.44 131 GLY A CA 1
ATOM 1020 C C . GLY A 1 131 ? -5.867 -14.445 5.102 1 96.44 131 GLY A C 1
ATOM 1021 O O . GLY A 1 131 ? -6.367 -15.32 4.391 1 96.44 131 GLY A O 1
ATOM 1022 N N . ARG A 1 132 ? -6.48 -13.281 5.418 1 95 132 ARG A N 1
ATOM 1023 C CA . ARG A 1 132 ? -7.879 -13.109 5.039 1 95 132 ARG A CA 1
ATOM 1024 C C . ARG A 1 132 ? -8.047 -11.938 4.082 1 95 132 ARG A C 1
ATOM 1026 O O . ARG A 1 132 ? -7.469 -10.867 4.293 1 95 132 ARG A O 1
ATOM 1033 N N . ASP A 1 133 ? -8.773 -12.234 3.094 1 93.44 133 ASP A N 1
ATOM 1034 C CA . ASP A 1 133 ? -9.133 -11.188 2.146 1 93.44 133 ASP A CA 1
ATOM 1035 C C . ASP A 1 133 ? -10.039 -10.148 2.797 1 93.44 133 ASP A C 1
ATOM 1037 O O . ASP A 1 133 ? -11.016 -10.5 3.461 1 93.44 133 ASP A O 1
ATOM 1041 N N . GLN A 1 134 ? -9.695 -8.891 2.688 1 85.25 134 GLN A N 1
ATOM 1042 C CA . GLN A 1 134 ? -10.461 -7.844 3.354 1 85.25 134 GLN A CA 1
ATOM 1043 C C . GLN A 1 134 ? -11.625 -7.379 2.484 1 85.25 134 GLN A C 1
ATOM 1045 O O . GLN A 1 134 ? -11.547 -7.418 1.255 1 85.25 134 GLN A O 1
ATOM 1050 N N . PRO B 1 1 ? -96.062 65.438 12.258 1 32.19 1 PRO B N 1
ATOM 1051 C CA . PRO B 1 1 ? -95.25 64.812 11.195 1 32.19 1 PRO B CA 1
ATOM 1052 C C . PRO B 1 1 ? -93.812 64.688 11.547 1 32.19 1 PRO B C 1
ATOM 1054 O O . PRO B 1 1 ? -93.125 65.688 11.703 1 32.19 1 PRO B O 1
ATOM 1057 N N . PHE B 1 2 ? -93.375 63.75 12.57 1 37.06 2 PHE B N 1
ATOM 1058 C CA . PHE B 1 2 ? -92.188 63.469 13.359 1 37.06 2 PHE B CA 1
ATOM 1059 C C . PHE B 1 2 ? -91.125 62.844 12.492 1 37.06 2 PHE B C 1
ATOM 1061 O O . PHE B 1 2 ? -91.25 61.719 11.977 1 37.06 2 PHE B O 1
ATOM 1068 N N . PHE B 1 3 ? -90.312 63.656 11.688 1 38.03 3 PHE B N 1
ATOM 1069 C CA . PHE B 1 3 ? -89.25 63.375 10.695 1 38.03 3 PHE B CA 1
ATOM 1070 C C . PHE B 1 3 ? -88.062 62.656 11.328 1 38.03 3 PHE B C 1
ATOM 1072 O O . PHE B 1 3 ? -87.5 63.188 12.266 1 38.03 3 PHE B O 1
ATOM 1079 N N . VAL B 1 4 ? -88.188 61.312 11.469 1 41.62 4 VAL B N 1
ATOM 1080 C CA . VAL B 1 4 ? -87.312 60.312 12 1 41.62 4 VAL B CA 1
ATOM 1081 C C . VAL B 1 4 ? -86 60.344 11.234 1 41.62 4 VAL B C 1
ATOM 1083 O O . VAL B 1 4 ? -85.938 60.219 10.008 1 41.62 4 VAL B O 1
ATOM 1086 N N . SER B 1 5 ? -84.938 61.156 11.719 1 37 5 SER B N 1
ATOM 1087 C CA . SER B 1 5 ? -83.625 61.469 11.164 1 37 5 SER B CA 1
ATOM 1088 C C . SER B 1 5 ? -82.812 60.219 11.039 1 37 5 SER B C 1
ATOM 1090 O O . SER B 1 5 ? -82.75 59.375 11.945 1 37 5 SER B O 1
ATOM 1092 N N . TRP B 1 6 ? -82.5 59.688 9.797 1 37.97 6 TRP B N 1
ATOM 1093 C CA . TRP B 1 6 ? -81.812 58.594 9.062 1 37.97 6 TRP B CA 1
ATOM 1094 C C . TRP B 1 6 ? -80.375 58.5 9.469 1 37.97 6 TRP B C 1
ATOM 1096 O O . TRP B 1 6 ? -79.562 57.875 8.766 1 37.97 6 TRP B O 1
ATOM 1106 N N . ARG B 1 7 ? -79.938 59.062 10.703 1 36.16 7 ARG B N 1
ATOM 1107 C CA . ARG B 1 7 ? -78.562 59.406 10.883 1 36.16 7 ARG B CA 1
ATOM 1108 C C . ARG B 1 7 ? -77.688 58.156 10.953 1 36.16 7 ARG B C 1
ATOM 1110 O O . ARG B 1 7 ? -76.438 58.219 10.977 1 36.16 7 ARG B O 1
ATOM 1117 N N . GLY B 1 8 ? -78.188 56.969 11.406 1 31.5 8 GLY B N 1
ATOM 1118 C CA . GLY B 1 8 ? -77.312 56.156 12.234 1 31.5 8 GLY B CA 1
ATOM 1119 C C . GLY B 1 8 ? -76.312 55.344 11.438 1 31.5 8 GLY B C 1
ATOM 1120 O O . GLY B 1 8 ? -75.562 54.562 12 1 31.5 8 GLY B O 1
ATOM 1121 N N . LEU B 1 9 ? -76.5 55 10.117 1 35.62 9 LEU B N 1
ATOM 1122 C CA . LEU B 1 9 ? -75.938 53.75 9.609 1 35.62 9 LEU B CA 1
ATOM 1123 C C . LEU B 1 9 ? -74.438 53.812 9.344 1 35.62 9 LEU B C 1
ATOM 1125 O O . LEU B 1 9 ? -73.875 52.844 8.906 1 35.62 9 LEU B O 1
ATOM 1129 N N . ASP B 1 10 ? -73.75 54.969 9.234 1 30.39 10 ASP B N 1
ATOM 1130 C CA . ASP B 1 10 ? -72.75 55 8.164 1 30.39 10 ASP B CA 1
ATOM 1131 C C . ASP B 1 10 ? -71.5 54.219 8.531 1 30.39 10 ASP B C 1
ATOM 1133 O O . ASP B 1 10 ? -70.688 53.875 7.664 1 30.39 10 ASP B O 1
ATOM 1137 N N . ALA B 1 11 ? -70.812 54.281 9.781 1 36.69 11 ALA B N 1
ATOM 1138 C CA . ALA B 1 11 ? -69.375 54.344 9.867 1 36.69 11 ALA B CA 1
ATOM 1139 C C . ALA B 1 11 ? -68.75 52.938 9.805 1 36.69 11 ALA B C 1
ATOM 1141 O O . ALA B 1 11 ? -68.25 52.469 10.797 1 36.69 11 ALA B O 1
ATOM 1142 N N . ILE B 1 12 ? -69.438 51.875 9.305 1 39.62 12 ILE B N 1
ATOM 1143 C CA . ILE B 1 12 ? -68.75 50.562 9.438 1 39.62 12 ILE B CA 1
ATOM 1144 C C . ILE B 1 12 ? -67.562 50.5 8.539 1 39.62 12 ILE B C 1
ATOM 1146 O O . ILE B 1 12 ? -67.625 50.406 7.312 1 39.62 12 ILE B O 1
ATOM 1150 N N . GLY B 1 13 ? -66.562 51.531 8.594 1 30.94 13 GLY B N 1
ATOM 1151 C CA . GLY B 1 13 ? -65.5 51.688 7.602 1 30.94 13 GLY B CA 1
ATOM 1152 C C . GLY B 1 13 ? -64.688 50.438 7.41 1 30.94 13 GLY B C 1
ATOM 1153 O O . GLY B 1 13 ? -64.75 49.5 8.211 1 30.94 13 GLY B O 1
ATOM 1154 N N . ARG B 1 14 ? -63.5 50.438 6.504 1 39.03 14 ARG B N 1
ATOM 1155 C CA . ARG B 1 14 ? -62.5 49.812 5.648 1 39.03 14 ARG B CA 1
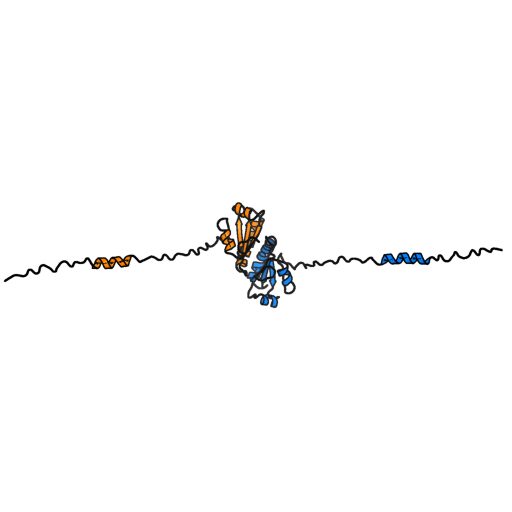ATOM 1156 C C . ARG B 1 14 ? -61.469 49.031 6.477 1 39.03 14 ARG B C 1
ATOM 1158 O O . ARG B 1 14 ? -60.625 48.344 5.926 1 39.03 14 ARG B O 1
ATOM 1165 N N . ASP B 1 15 ? -61.5 49.094 7.832 1 36.41 15 ASP B N 1
ATOM 1166 C CA . ASP B 1 15 ? -60.344 48.625 8.594 1 36.41 15 ASP B CA 1
ATOM 1167 C C . ASP B 1 15 ? -60.219 47.125 8.602 1 36.41 15 ASP B C 1
ATOM 1169 O O . ASP B 1 15 ? -59.281 46.562 9.148 1 36.41 15 ASP B O 1
ATOM 1173 N N . LYS B 1 16 ? -61.344 46.406 8.312 1 42.41 16 LYS B N 1
ATOM 1174 C CA . LYS B 1 16 ? -61.219 44.969 8.5 1 42.41 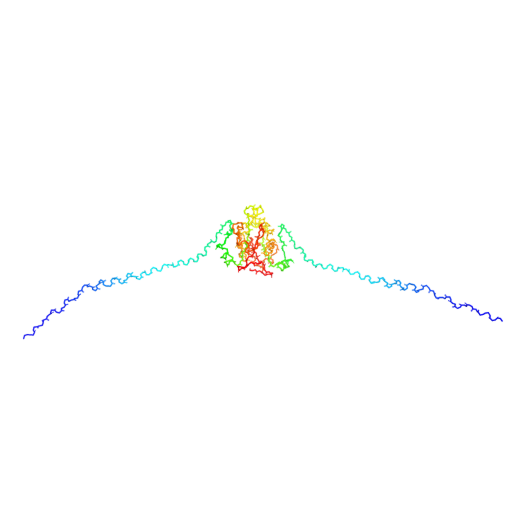16 LYS B CA 1
ATOM 1175 C C . LYS B 1 16 ? -60.344 44.344 7.418 1 42.41 16 LYS B C 1
ATOM 1177 O O . LYS B 1 16 ? -60 43.156 7.492 1 42.41 16 LYS B O 1
ATOM 1182 N N . MET B 1 17 ? -60.375 45.031 6.199 1 37.59 17 MET B N 1
ATOM 1183 C CA . MET B 1 17 ? -59.656 44.312 5.16 1 37.59 17 MET B CA 1
ATOM 1184 C C . MET B 1 17 ? -58.156 44.25 5.48 1 37.59 17 MET B C 1
ATOM 1186 O O . MET B 1 17 ? -57.469 43.312 5.055 1 37.59 17 MET B O 1
ATOM 1190 N N . ARG B 1 18 ? -57.688 45.312 6.211 1 41.81 18 ARG B N 1
ATOM 1191 C CA . ARG B 1 18 ? -56.219 45.344 6.391 1 41.81 18 ARG B CA 1
ATOM 1192 C C . ARG B 1 18 ? -55.75 44.25 7.309 1 41.81 18 ARG B C 1
ATOM 1194 O O . ARG B 1 18 ? -54.625 43.781 7.18 1 41.81 18 ARG B O 1
ATOM 1201 N N . GLN B 1 19 ? -56.625 43.781 8.156 1 42.72 19 GLN B N 1
ATOM 1202 C CA . GLN B 1 19 ? -56.094 42.844 9.125 1 42.72 19 GLN B CA 1
ATOM 1203 C C . GLN B 1 19 ? -55.844 41.469 8.469 1 42.72 19 GLN B C 1
ATOM 1205 O O . GLN B 1 19 ? -55.156 40.656 9.023 1 42.72 19 GLN B O 1
ATOM 1210 N N . LEU B 1 20 ? -56.656 41.156 7.438 1 43.25 20 LEU B N 1
ATOM 1211 C CA . LEU B 1 20 ? -56.469 39.844 6.879 1 43.25 20 LEU B CA 1
ATOM 1212 C C . LEU B 1 20 ? -55.125 39.75 6.172 1 43.25 20 LEU B C 1
ATOM 1214 O O . LEU B 1 20 ? -54.531 38.656 6.117 1 43.25 20 LEU B O 1
ATOM 1218 N N . LEU B 1 21 ? -54.625 40.906 5.676 1 40.25 21 LEU B N 1
ATOM 1219 C CA . LEU B 1 21 ? -53.438 40.75 4.863 1 40.25 21 LEU B CA 1
ATOM 1220 C C . LEU B 1 21 ? -52.219 40.438 5.734 1 40.25 21 LEU B C 1
ATOM 1222 O O . LEU B 1 21 ? -51.219 39.938 5.246 1 40.25 21 LEU B O 1
ATOM 1226 N N . LEU B 1 22 ? -52.281 40.875 6.984 1 40.72 22 LEU B N 1
ATOM 1227 C CA . LEU B 1 22 ? -50.969 40.844 7.66 1 40.72 22 LEU B CA 1
ATOM 1228 C C . LEU B 1 22 ? -50.562 39.438 7.996 1 40.72 22 LEU B C 1
ATOM 1230 O O . LEU B 1 22 ? -49.406 39.156 8.289 1 40.72 22 LEU B O 1
ATOM 1234 N N . CYS B 1 23 ? -51.562 38.562 8.133 1 44.59 23 CYS B N 1
ATOM 1235 C CA . CYS B 1 23 ? -51.094 37.344 8.797 1 44.59 23 CYS B CA 1
ATOM 1236 C C . CYS B 1 23 ? -50.281 36.5 7.84 1 44.59 23 CYS B C 1
ATOM 1238 O O . CYS B 1 23 ? -49.656 35.531 8.266 1 44.59 23 CYS B O 1
ATOM 1240 N N . VAL B 1 24 ? -50.594 36.688 6.559 1 43.44 24 VAL B N 1
ATOM 1241 C CA . VAL B 1 24 ? -50 35.625 5.742 1 43.44 24 VAL B CA 1
ATOM 1242 C C . VAL B 1 24 ? -48.5 35.875 5.641 1 43.44 24 VAL B C 1
ATOM 1244 O O . VAL B 1 24 ? -47.781 35.094 4.988 1 43.44 24 VAL B O 1
ATOM 1247 N N . ALA B 1 25 ? -48.094 37.062 5.973 1 40.38 25 ALA B N 1
ATOM 1248 C CA . ALA B 1 25 ? -46.688 37.281 5.625 1 40.38 25 ALA B CA 1
ATOM 1249 C C . ALA B 1 25 ? -45.781 36.406 6.453 1 40.38 25 ALA B C 1
ATOM 1251 O O . ALA B 1 25 ? -44.594 36.219 6.109 1 40.38 25 ALA B O 1
ATOM 1252 N N . CYS B 1 26 ? -46.062 36.125 7.664 1 40.28 26 CYS B N 1
ATOM 1253 C CA . CYS B 1 26 ? -44.938 35.781 8.539 1 40.28 26 CYS B CA 1
ATOM 1254 C C . CYS B 1 26 ? -44.406 34.406 8.18 1 40.28 26 CYS B C 1
ATOM 1256 O O . CYS B 1 26 ? -43.312 34.031 8.609 1 40.28 26 CYS B O 1
ATOM 1258 N N . CYS B 1 27 ? -45.281 33.469 7.836 1 41.19 27 CYS B N 1
ATOM 1259 C CA . CYS B 1 27 ? -44.719 32.156 8.094 1 41.19 27 CYS B CA 1
ATOM 1260 C C . CYS B 1 27 ? -43.688 31.781 7.027 1 41.19 27 CYS B C 1
ATOM 1262 O O . CYS B 1 27 ? -43.906 30.812 6.277 1 41.19 27 CYS B O 1
ATOM 1264 N N . LEU B 1 28 ? -43.406 32.656 6.137 1 39.69 28 LEU B N 1
ATOM 1265 C CA . LEU B 1 28 ? -42.375 32.125 5.262 1 39.69 28 LEU B CA 1
ATOM 1266 C C . LEU B 1 28 ? -41.125 31.75 6.055 1 39.69 28 LEU B C 1
ATOM 1268 O O . LEU B 1 28 ? -40.312 32.625 6.41 1 39.69 28 LEU B O 1
ATOM 1272 N N . ILE B 1 29 ? -41.25 30.969 7.148 1 41.78 29 ILE B N 1
ATOM 1273 C CA . ILE B 1 29 ? -40.031 30.375 7.699 1 41.78 29 ILE B CA 1
ATOM 1274 C C . ILE B 1 29 ? -39.188 29.781 6.57 1 41.78 29 ILE B C 1
ATOM 1276 O O . ILE B 1 29 ? -39.656 28.859 5.875 1 41.78 29 ILE B O 1
ATOM 1280 N N . LEU B 1 30 ? -38.406 30.609 5.879 1 40.72 30 LEU B N 1
ATOM 1281 C CA . LEU B 1 30 ? -37.281 30.188 5.039 1 40.72 30 LEU B CA 1
ATOM 1282 C C . LEU B 1 30 ? -36.562 29 5.664 1 40.72 30 LEU B C 1
ATOM 1284 O O . LEU B 1 30 ? -36 29.125 6.754 1 40.72 30 LEU B O 1
ATOM 1288 N N . ALA B 1 31 ? -37.188 27.766 5.617 1 40.28 31 ALA B N 1
ATOM 1289 C CA . ALA B 1 31 ? -36.312 26.594 5.797 1 40.28 31 ALA B CA 1
ATOM 1290 C C . ALA B 1 31 ? -35 26.766 5.07 1 40.28 31 ALA B C 1
ATOM 1292 O O . ALA B 1 31 ? -34.938 26.781 3.836 1 40.28 31 ALA B O 1
ATOM 1293 N N . ALA B 1 32 ? -34.094 27.547 5.555 1 42.03 32 ALA B N 1
ATOM 1294 C CA . ALA B 1 32 ? -32.75 27.375 5.031 1 42.03 32 ALA B CA 1
ATOM 1295 C C . ALA B 1 32 ? -32.375 25.891 4.969 1 42.03 32 ALA B C 1
ATOM 1297 O O . ALA B 1 32 ? -32.562 25.156 5.934 1 42.03 32 ALA B O 1
ATOM 1298 N N . PRO B 1 33 ? -32.531 25.188 3.793 1 46.28 33 PRO B N 1
ATOM 1299 C CA . PRO B 1 33 ? -31.859 23.891 3.852 1 46.28 33 PRO B CA 1
ATOM 1300 C C . PRO B 1 33 ? -30.578 23.906 4.664 1 46.28 33 PRO B C 1
ATOM 1302 O O . PRO B 1 33 ? -29.844 24.906 4.629 1 46.28 33 PRO B O 1
ATOM 1305 N N . GLY B 1 34 ? -30.656 23.609 5.922 1 40.5 34 GLY B N 1
ATOM 1306 C CA . GLY B 1 34 ? -29.375 23.281 6.516 1 40.5 34 GLY B CA 1
ATOM 1307 C C . GLY B 1 34 ? -28.438 22.594 5.547 1 40.5 34 GLY B C 1
ATOM 1308 O O . GLY B 1 34 ? -28.766 21.562 4.973 1 40.5 34 GLY B O 1
ATOM 1309 N N . ARG B 1 35 ? -27.781 23.328 4.695 1 37.12 35 ARG B N 1
ATOM 1310 C CA . ARG B 1 35 ? -26.625 22.641 4.148 1 37.12 35 ARG B CA 1
ATOM 1311 C C . ARG B 1 35 ? -25.969 21.75 5.199 1 37.12 35 ARG B C 1
ATOM 1313 O O . ARG B 1 35 ? -25.531 22.234 6.246 1 37.12 35 ARG B O 1
ATOM 1320 N N . SER B 1 36 ? -26.656 20.766 5.574 1 38.94 36 SER B N 1
ATOM 1321 C CA . SER B 1 36 ? -25.75 19.797 6.172 1 38.94 36 SER B CA 1
ATOM 1322 C C . SER B 1 36 ? -24.406 19.797 5.473 1 38.94 36 SER B C 1
ATOM 1324 O O . SER B 1 36 ? -24.312 19.594 4.258 1 38.94 36 SER B O 1
ATOM 1326 N N . GLU B 1 37 ? -23.625 20.766 5.711 1 33.84 37 GLU B N 1
ATOM 1327 C CA . GLU B 1 37 ? -22.234 20.516 5.371 1 33.84 37 GLU B CA 1
ATOM 1328 C C . GLU B 1 37 ? -21.844 19.062 5.684 1 33.84 37 GLU B C 1
ATOM 1330 O O . GLU B 1 37 ? -21.719 18.688 6.848 1 33.84 37 GLU B O 1
ATOM 1335 N N . ASP B 1 38 ? -22.688 18.172 5.488 1 39.22 38 ASP B N 1
AT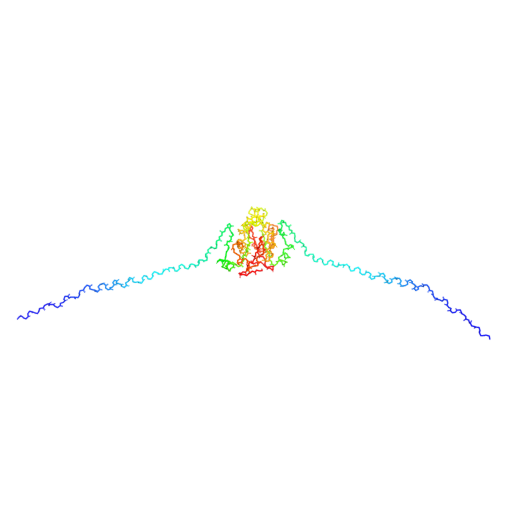OM 1336 C CA . ASP B 1 38 ? -21.859 16.984 5.371 1 39.22 38 ASP B CA 1
ATOM 1337 C C . ASP B 1 38 ? -20.5 17.312 4.758 1 39.22 38 ASP B C 1
ATOM 1339 O O . ASP B 1 38 ? -20.328 17.266 3.537 1 39.22 38 ASP B O 1
ATOM 1343 N N . ALA B 1 39 ? -20.031 18.516 4.98 1 40.56 39 ALA B N 1
ATOM 1344 C CA . ALA B 1 39 ? -18.703 19 4.594 1 40.56 39 ALA B CA 1
ATOM 1345 C C . ALA B 1 39 ? -17.656 17.891 4.766 1 40.56 39 ALA B C 1
ATOM 1347 O O . ALA B 1 39 ? -17.016 17.797 5.812 1 40.56 39 ALA B O 1
ATOM 1348 N N . GLY B 1 40 ? -17.906 16.797 4.891 1 45 40 GLY B N 1
ATOM 1349 C CA . GLY B 1 40 ? -16.688 16.016 4.812 1 45 40 GLY B CA 1
ATOM 1350 C C . GLY B 1 40 ? -15.609 16.656 3.945 1 45 40 GLY B C 1
ATOM 1351 O O . GLY B 1 40 ? -15.703 16.641 2.717 1 45 40 GLY B O 1
ATOM 1352 N N . ALA B 1 41 ? -15.305 17.969 4.215 1 54 41 ALA B N 1
ATOM 1353 C CA . ALA B 1 41 ? -14.258 18.766 3.592 1 54 41 ALA B CA 1
ATOM 1354 C C . ALA B 1 41 ? -13.266 17.875 2.846 1 54 41 ALA B C 1
ATOM 1356 O O . ALA B 1 41 ? -12.844 16.844 3.355 1 54 41 ALA B O 1
ATOM 1357 N N . GLU B 1 42 ? -13.422 17.812 1.53 1 81.81 42 GLU B N 1
ATOM 1358 C CA . GLU B 1 42 ? -12.484 17.094 0.679 1 81.81 42 GLU B CA 1
ATOM 1359 C C . GLU B 1 42 ? -11.047 17.297 1.139 1 81.81 42 GLU B C 1
ATOM 1361 O O . GLU B 1 42 ? -10.586 18.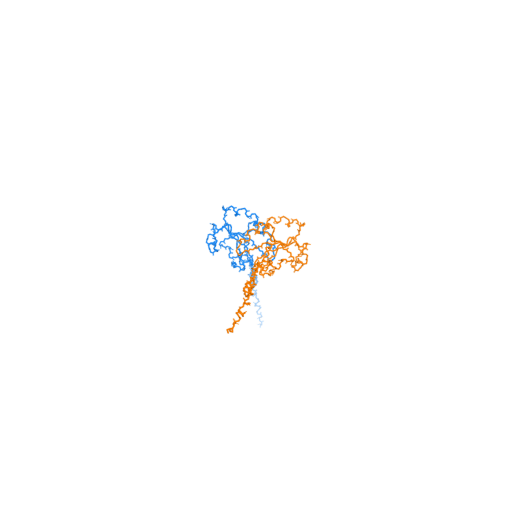438 1.26 1 81.81 42 GLU B O 1
ATOM 1366 N N . LEU B 1 43 ? -10.562 16.422 1.738 1 94.38 43 LEU B N 1
ATOM 1367 C CA . LEU B 1 43 ? -9.172 16.484 2.176 1 94.38 43 LEU B CA 1
ATOM 1368 C C . LEU B 1 43 ? -8.25 16.891 1.026 1 94.38 43 LEU B C 1
ATOM 1370 O O . LEU B 1 43 ? -8.422 16.422 -0.102 1 94.38 43 LEU B O 1
ATOM 1374 N N . PRO B 1 44 ? -7.473 17.984 1.322 1 97.38 44 PRO B N 1
ATOM 1375 C CA . PRO B 1 44 ? -6.555 18.391 0.258 1 97.38 44 PRO B CA 1
ATOM 1376 C C . PRO B 1 44 ? -5.754 17.234 -0.316 1 97.38 44 PRO B C 1
ATOM 1378 O O . PRO B 1 44 ? -5.395 16.297 0.416 1 97.38 44 PRO B O 1
ATOM 1381 N N . GLU B 1 45 ? -5.59 17.328 -1.666 1 97.75 45 GLU B N 1
ATOM 1382 C CA . GLU B 1 45 ? -4.871 16.266 -2.375 1 97.75 45 GLU B CA 1
ATOM 1383 C C . GLU B 1 45 ? -3.883 16.859 -3.379 1 97.75 45 GLU B C 1
ATOM 1385 O O . GLU B 1 45 ? -4.152 17.891 -3.994 1 97.75 45 GLU B O 1
ATOM 1390 N N . GLU B 1 46 ? -2.754 16.266 -3.432 1 97.94 46 GLU B N 1
ATOM 1391 C CA . GLU B 1 46 ? -1.774 16.547 -4.477 1 97.94 46 GLU B CA 1
ATOM 1392 C C . GLU B 1 46 ? -1.386 15.273 -5.227 1 97.94 46 GLU B C 1
ATOM 1394 O O . GLU B 1 46 ? -0.836 14.336 -4.637 1 97.94 46 GLU B O 1
ATOM 1399 N N . ASP B 1 47 ? -1.638 15.156 -6.535 1 97.31 47 ASP B N 1
ATOM 1400 C CA . ASP B 1 47 ? -1.315 14.023 -7.391 1 97.31 47 ASP B CA 1
ATOM 1401 C C . ASP B 1 47 ? -1.902 12.727 -6.828 1 97.31 47 ASP B C 1
ATOM 1403 O O . ASP B 1 47 ? -1.227 11.695 -6.789 1 97.31 47 ASP B O 1
ATOM 1407 N N . GLY B 1 48 ? -3.07 12.797 -6.309 1 97.31 48 GLY B N 1
ATOM 1408 C CA . GLY B 1 48 ? -3.791 11.641 -5.805 1 97.31 48 GLY B CA 1
ATOM 1409 C C . GLY B 1 48 ? -3.426 11.289 -4.375 1 97.31 48 GLY B C 1
ATOM 1410 O O . GLY B 1 48 ? -3.98 10.352 -3.799 1 97.31 48 GLY B O 1
ATOM 1411 N N . VAL B 1 49 ? -2.49 12.016 -3.822 1 98.75 49 VAL B N 1
ATOM 1412 C CA . VAL B 1 49 ? -2.018 11.773 -2.465 1 98.75 49 VAL B CA 1
ATOM 1413 C C . VAL B 1 49 ? -2.621 12.805 -1.513 1 98.75 49 VAL B C 1
ATOM 1415 O O . VAL B 1 49 ? -2.504 14.008 -1.738 1 98.75 49 VAL B O 1
ATOM 1418 N N . LEU B 1 50 ? -3.273 12.352 -0.483 1 98.75 50 LEU B N 1
ATOM 1419 C CA . LEU B 1 50 ? -3.814 13.273 0.509 1 98.75 50 LEU B CA 1
ATOM 1420 C C . LEU B 1 50 ? -2.695 14.016 1.229 1 98.75 50 LEU B C 1
ATOM 1422 O O . LEU B 1 50 ? -1.671 13.422 1.575 1 98.75 50 LEU B O 1
ATOM 1426 N N . VAL B 1 51 ? -2.883 15.32 1.348 1 98.88 51 VAL B N 1
ATOM 1427 C CA . VAL B 1 51 ? -1.916 16.125 2.078 1 98.88 51 VAL B CA 1
ATOM 1428 C C . VAL B 1 51 ? -2.439 16.422 3.482 1 98.88 51 VAL B C 1
ATOM 1430 O O . VAL B 1 51 ? -3.445 17.109 3.646 1 98.88 51 VAL B O 1
ATOM 1433 N N . LEU B 1 52 ? -1.747 15.922 4.48 1 98.75 52 LEU B N 1
ATOM 1434 C CA . LEU B 1 52 ? -2.264 16 5.844 1 98.75 52 LEU B CA 1
ATOM 1435 C C . LEU B 1 52 ? -1.389 16.906 6.707 1 98.75 52 LEU B C 1
ATOM 1437 O O . LEU B 1 52 ? -0.206 17.094 6.41 1 98.75 52 LEU B O 1
ATOM 1441 N N . ASN B 1 53 ? -2.01 17.484 7.672 1 98.62 53 ASN B N 1
ATOM 1442 C CA . ASN B 1 53 ? -1.408 18.312 8.719 1 98.62 53 ASN B CA 1
ATOM 1443 C C . ASN B 1 53 ? -2.133 18.141 10.047 1 98.62 53 ASN B C 1
ATOM 1445 O O . ASN B 1 53 ? -3.01 17.281 10.18 1 98.62 53 ASN B O 1
ATOM 1449 N N . GLU B 1 54 ? -1.765 18.906 10.984 1 98 54 GLU B N 1
ATOM 1450 C CA . GLU B 1 54 ? -2.334 18.781 12.32 1 98 54 GLU B CA 1
ATOM 1451 C C . GLU B 1 54 ? -3.846 18.984 12.297 1 98 54 GLU B C 1
ATOM 1453 O O . GLU B 1 54 ? -4.57 18.375 13.078 1 98 54 GLU B O 1
ATOM 1458 N N . ARG B 1 55 ? -4.324 19.734 11.438 1 97.25 55 ARG B N 1
ATOM 1459 C CA . ARG B 1 55 ? -5.723 20.141 11.438 1 97.25 55 ARG B CA 1
ATOM 1460 C C . ARG B 1 55 ? -6.617 19.047 10.875 1 97.25 55 ARG B C 1
ATOM 1462 O O . ARG B 1 55 ? -7.781 18.922 11.258 1 97.25 55 ARG B O 1
ATOM 1469 N N . ASN B 1 56 ? -6.086 18.312 9.953 1 98.19 56 ASN B N 1
ATOM 1470 C CA . ASN B 1 56 ? -6.973 17.375 9.25 1 98.19 56 ASN B CA 1
ATOM 1471 C C . ASN B 1 56 ? -6.535 15.93 9.445 1 98.19 56 ASN B C 1
ATOM 1473 O O . ASN B 1 56 ? -7.215 15.008 8.992 1 98.19 56 ASN B O 1
ATOM 1477 N N . PHE B 1 57 ? -5.488 15.695 10.164 1 98.69 57 PHE B N 1
ATOM 1478 C CA . PHE B 1 57 ? -4.898 14.367 10.312 1 98.69 57 PHE B CA 1
ATOM 1479 C C . PHE B 1 57 ? -5.906 13.391 10.906 1 98.69 57 PHE B C 1
ATOM 1481 O O . PHE B 1 57 ? -6.156 12.328 10.336 1 98.69 57 PHE B O 1
ATOM 1488 N N . GLU B 1 58 ? -6.551 13.758 11.977 1 97.81 58 GLU B N 1
ATOM 1489 C CA . GLU B 1 58 ? -7.457 12.859 12.695 1 97.81 58 GLU B CA 1
ATOM 1490 C C . GLU B 1 58 ? -8.664 12.508 11.836 1 97.81 58 GLU B C 1
ATOM 1492 O O . GLU B 1 58 ? -9.086 11.344 11.789 1 97.81 58 GLU B O 1
ATOM 1497 N N . VAL B 1 59 ? -9.195 13.469 11.211 1 97.56 59 VAL B N 1
ATOM 1498 C CA . VAL B 1 59 ? -10.352 13.219 10.352 1 97.56 59 VAL B CA 1
ATOM 1499 C C . VAL B 1 59 ? -9.969 12.258 9.227 1 97.56 59 VAL B C 1
ATOM 1501 O O . VAL B 1 59 ? -10.727 11.344 8.898 1 97.56 59 VAL B O 1
ATOM 1504 N N . ALA B 1 60 ? -8.781 12.461 8.664 1 98.38 60 ALA B N 1
ATOM 1505 C CA . ALA B 1 60 ? -8.336 11.641 7.547 1 98.38 60 ALA B CA 1
ATOM 1506 C C . ALA B 1 60 ? -8.195 10.18 7.961 1 98.38 60 ALA B C 1
ATOM 1508 O O . ALA B 1 60 ? -8.688 9.281 7.273 1 98.38 60 ALA B O 1
ATOM 1509 N N . ILE B 1 61 ? -7.602 9.914 9.117 1 98.12 61 ILE B N 1
ATOM 1510 C CA . ILE B 1 61 ? -7.316 8.531 9.469 1 98.12 61 ILE B CA 1
ATOM 1511 C C . ILE B 1 61 ? -8.578 7.867 10.016 1 98.12 61 ILE B C 1
ATOM 1513 O O . ILE B 1 61 ? -8.711 6.641 9.977 1 98.12 61 ILE B O 1
ATOM 1517 N N . LYS B 1 62 ? -9.539 8.633 10.469 1 97.5 62 LYS B N 1
ATOM 1518 C CA . LYS B 1 62 ? -10.773 8.062 11 1 97.5 62 LYS B CA 1
ATOM 1519 C C . LYS B 1 62 ? -11.805 7.844 9.898 1 97.5 62 LYS B C 1
ATOM 1521 O O . LYS B 1 62 ? -12.648 6.953 10 1 97.5 62 LYS B O 1
ATOM 1526 N N . SER B 1 63 ? -11.711 8.617 8.875 1 97.25 63 SER B N 1
ATOM 1527 C CA . SER B 1 63 ? -12.695 8.516 7.805 1 97.25 63 SER B CA 1
ATOM 1528 C C . SER B 1 63 ? -12.281 7.461 6.781 1 97.25 63 SER B C 1
ATOM 1530 O O . SER B 1 63 ? -13.047 7.148 5.867 1 97.25 63 SER B O 1
ATOM 1532 N N . ASN B 1 64 ? -11.086 6.969 6.867 1 97.19 64 ASN B N 1
ATOM 1533 C CA . ASN B 1 64 ? -10.578 5.914 5.996 1 97.19 64 ASN B CA 1
ATOM 1534 C C . ASN B 1 64 ? -10.18 4.672 6.793 1 97.19 64 ASN B C 1
ATOM 1536 O O . ASN B 1 64 ? -9.203 4.695 7.543 1 97.19 64 ASN B O 1
ATOM 1540 N N . PRO B 1 65 ? -10.922 3.623 6.586 1 97.44 65 PRO B N 1
ATOM 1541 C CA . PRO B 1 65 ? -10.641 2.408 7.355 1 97.44 65 PRO B CA 1
ATOM 1542 C C . PRO B 1 65 ? -9.188 1.946 7.211 1 97.44 65 PRO B C 1
ATOM 1544 O O . PRO B 1 65 ? -8.625 1.361 8.141 1 97.44 65 PRO B O 1
ATOM 1547 N N . PHE B 1 66 ? -8.664 2.117 6.012 1 97.62 66 PHE B N 1
ATOM 1548 C CA . PHE B 1 66 ? -7.266 1.866 5.699 1 97.62 66 PHE B CA 1
ATOM 1549 C C . PHE B 1 66 ? -6.621 3.098 5.074 1 97.62 66 PHE B C 1
ATOM 1551 O O . PHE B 1 66 ? -7.176 3.691 4.148 1 97.62 66 PHE B O 1
ATOM 1558 N N . ILE B 1 67 ? -5.523 3.506 5.613 1 98.44 67 ILE B N 1
ATOM 1559 C CA . ILE B 1 67 ? -4.816 4.625 5.004 1 98.44 67 ILE B CA 1
ATOM 1560 C C . ILE B 1 67 ? -3.318 4.5 5.273 1 98.44 67 ILE B C 1
ATOM 1562 O O . ILE B 1 67 ? -2.91 4.137 6.379 1 98.44 67 ILE B O 1
ATOM 1566 N N . LEU B 1 68 ? -2.502 4.648 4.277 1 98.62 68 LEU B N 1
ATOM 1567 C CA . LEU B 1 68 ? -1.049 4.715 4.395 1 98.62 68 LEU B CA 1
ATOM 1568 C C . LEU B 1 68 ? -0.572 6.164 4.426 1 98.62 68 LEU B C 1
ATOM 1570 O O . LEU B 1 68 ? -0.914 6.953 3.541 1 98.62 68 LEU B O 1
ATOM 1574 N N . VAL B 1 69 ? 0.212 6.477 5.426 1 98.88 69 VAL B N 1
ATOM 1575 C CA . VAL B 1 69 ? 0.701 7.84 5.574 1 98.88 69 VAL B CA 1
ATOM 1576 C C . VAL B 1 69 ? 2.223 7.863 5.457 1 98.88 69 VAL B C 1
ATOM 1578 O O . VAL B 1 69 ? 2.922 7.207 6.234 1 98.88 69 VAL B O 1
ATOM 1581 N N . GLU B 1 70 ? 2.723 8.555 4.508 1 98.75 70 GLU B N 1
ATOM 1582 C CA . GLU B 1 70 ? 4.156 8.789 4.367 1 98.75 70 GLU B CA 1
ATOM 1583 C C . GLU B 1 70 ? 4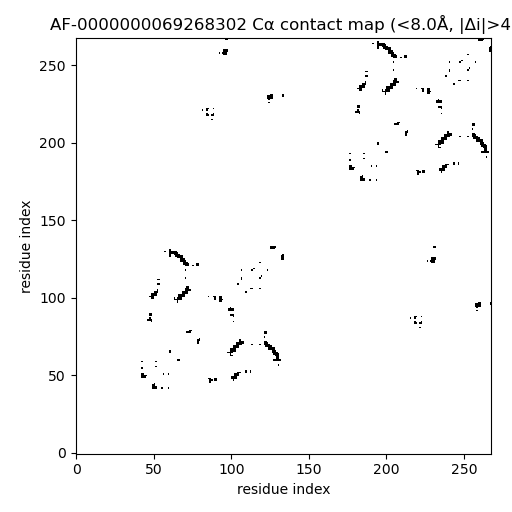.582 10.07 5.082 1 98.75 70 GLU B C 1
ATOM 1585 O O . GLU B 1 70 ? 4.07 11.148 4.785 1 98.75 70 GLU B O 1
ATOM 1590 N N . TRP B 1 71 ? 5.402 9.938 6.008 1 98.75 71 TRP B N 1
ATOM 1591 C CA . TRP B 1 71 ? 6.094 11.078 6.605 1 98.75 71 TRP B CA 1
ATOM 1592 C C . TRP B 1 71 ? 7.379 11.391 5.848 1 98.75 71 TRP B C 1
ATOM 1594 O O . TRP B 1 71 ? 8.266 10.539 5.73 1 98.75 71 TRP B O 1
ATOM 1604 N N . TYR B 1 72 ? 7.469 12.633 5.316 1 98.62 72 TYR B N 1
ATOM 1605 C CA . TYR B 1 72 ? 8.602 12.953 4.457 1 98.62 72 TYR B CA 1
ATOM 1606 C C . TYR B 1 72 ? 9.219 14.289 4.84 1 98.62 72 TYR B C 1
ATOM 1608 O O . TYR B 1 72 ? 8.68 15.016 5.68 1 98.62 72 TYR B O 1
ATOM 1616 N N . ALA B 1 73 ? 10.406 14.531 4.301 1 98.62 73 ALA B N 1
ATOM 1617 C CA . ALA B 1 73 ? 11.062 15.836 4.301 1 98.62 73 ALA B CA 1
ATOM 1618 C C . ALA B 1 73 ? 11.305 16.328 2.877 1 98.62 73 ALA B C 1
ATOM 1620 O O . ALA B 1 73 ? 11.742 15.562 2.016 1 98.62 73 ALA B O 1
ATOM 1621 N N . PRO B 1 74 ? 11.031 17.609 2.654 1 97.44 74 PRO B N 1
ATOM 1622 C CA . PRO B 1 74 ? 11.164 18.125 1.288 1 97.44 74 PRO B CA 1
ATOM 1623 C C . PRO B 1 74 ? 12.602 18.078 0.775 1 97.44 74 PRO B C 1
ATOM 1625 O O . PRO B 1 74 ? 12.828 18.109 -0.437 1 97.44 74 PRO B O 1
ATOM 1628 N N . TRP B 1 75 ? 13.578 18.047 1.656 1 96.06 75 TRP B N 1
ATOM 1629 C CA . TRP B 1 75 ? 14.984 18.094 1.264 1 96.06 75 TRP B CA 1
ATOM 1630 C C . TRP B 1 75 ? 15.578 16.688 1.205 1 96.06 75 TRP B C 1
ATOM 1632 O O . TRP B 1 75 ? 16.75 16.516 0.883 1 96.06 75 TRP B O 1
ATOM 1642 N N . CYS B 1 76 ? 14.875 15.742 1.526 1 97 76 CYS B N 1
ATOM 1643 C CA . CYS B 1 76 ? 15.352 14.367 1.509 1 97 76 CYS B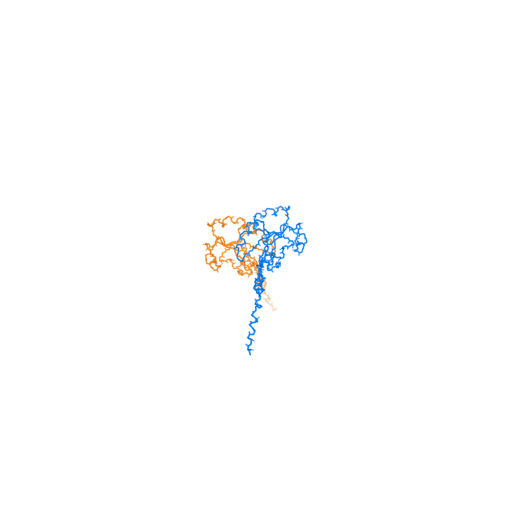 CA 1
ATOM 1644 C C . CYS B 1 76 ? 15.406 13.828 0.085 1 97 76 CYS B C 1
ATOM 1646 O O . CYS B 1 76 ? 14.391 13.805 -0.613 1 97 76 CYS B O 1
ATOM 1648 N N . GLY B 1 77 ? 16.484 13.414 -0.386 1 96.56 77 GLY B N 1
ATOM 1649 C CA . GLY B 1 77 ? 16.688 12.906 -1.733 1 96.56 77 GLY B CA 1
ATOM 1650 C C . GLY B 1 77 ? 15.828 11.688 -2.037 1 96.56 77 GLY B C 1
ATOM 1651 O O . GLY B 1 77 ? 15.148 11.641 -3.066 1 96.56 77 GLY B O 1
ATOM 1652 N N . HIS B 1 78 ? 15.82 10.648 -1.165 1 94.88 78 HIS B N 1
ATOM 1653 C CA . HIS B 1 78 ? 15.016 9.453 -1.354 1 94.88 78 HIS B CA 1
ATOM 1654 C C . HIS B 1 78 ? 13.531 9.789 -1.422 1 94.88 78 HIS B C 1
ATOM 1656 O O . HIS B 1 78 ? 12.789 9.219 -2.227 1 94.88 78 HIS B O 1
ATOM 1662 N N . CYS B 1 79 ? 13.141 10.727 -0.564 1 97.69 79 CYS B N 1
ATOM 1663 C CA . CYS B 1 79 ? 11.75 11.164 -0.588 1 97.69 79 CYS B CA 1
ATOM 1664 C C . CYS B 1 79 ? 11.375 11.734 -1.951 1 97.69 79 CYS B C 1
ATOM 1666 O O . CYS B 1 79 ? 10.328 11.398 -2.504 1 97.69 79 CYS B O 1
ATOM 1668 N N . LYS B 1 80 ? 12.195 12.602 -2.391 1 97.25 80 LYS B N 1
ATOM 1669 C CA . LYS B 1 80 ? 11.938 13.227 -3.684 1 97.25 80 LYS B CA 1
ATOM 1670 C C . LYS B 1 80 ? 11.875 12.188 -4.797 1 97.25 80 LYS B C 1
ATOM 1672 O O . LYS B 1 80 ? 11.023 12.266 -5.684 1 97.25 80 LYS B O 1
ATOM 1677 N N . GLN B 1 81 ? 12.734 11.273 -4.797 1 95.12 81 GLN B N 1
ATOM 1678 C CA . GLN B 1 81 ? 12.805 10.234 -5.82 1 95.12 81 GLN B CA 1
ATOM 1679 C C . GLN B 1 81 ? 11.578 9.328 -5.77 1 95.12 81 GLN B C 1
ATOM 1681 O O . GLN B 1 81 ? 11.109 8.852 -6.805 1 95.12 81 GLN B O 1
ATOM 1686 N N . PHE B 1 82 ? 11.078 9.094 -4.613 1 96.5 82 PHE B N 1
ATOM 1687 C CA . PHE B 1 82 ? 9.984 8.164 -4.391 1 96.5 82 PHE B CA 1
ATOM 1688 C C . PHE B 1 82 ? 8.633 8.828 -4.656 1 96.5 82 PHE B C 1
ATOM 1690 O O . PHE B 1 82 ? 7.633 8.141 -4.883 1 96.5 82 PHE B O 1
ATOM 1697 N N . ALA B 1 83 ? 8.609 10.117 -4.73 1 97.81 83 ALA B N 1
ATOM 1698 C CA . ALA B 1 83 ? 7.367 10.875 -4.773 1 97.81 83 ALA B CA 1
ATOM 1699 C C . ALA B 1 83 ? 6.523 10.477 -5.984 1 97.81 83 ALA B C 1
ATOM 1701 O O . ALA B 1 83 ? 5.332 10.195 -5.852 1 97.81 83 ALA B O 1
ATOM 1702 N N . PRO B 1 84 ? 7.102 10.43 -7.188 1 96.75 84 PRO B N 1
ATOM 1703 C CA . PRO B 1 84 ? 6.277 10.039 -8.336 1 96.75 84 PRO B CA 1
ATOM 1704 C C . PRO B 1 84 ? 5.738 8.617 -8.219 1 96.75 84 PRO B C 1
ATOM 1706 O O . PRO B 1 84 ? 4.613 8.344 -8.648 1 96.75 84 PRO B O 1
ATOM 1709 N N . GLU B 1 85 ? 6.527 7.723 -7.68 1 95.5 85 GLU B N 1
ATOM 1710 C CA . GLU B 1 85 ? 6.082 6.348 -7.488 1 95.5 85 GLU B CA 1
ATOM 1711 C C . GLU B 1 85 ? 4.965 6.27 -6.453 1 95.5 85 GLU B C 1
ATOM 1713 O O . GLU B 1 85 ? 4.012 5.5 -6.617 1 95.5 85 GLU B O 1
ATOM 1718 N N . TYR B 1 86 ? 5.094 7.059 -5.402 1 97.81 86 TYR B N 1
ATOM 1719 C CA . TYR B 1 86 ? 4.07 7.133 -4.363 1 97.81 86 TYR B CA 1
ATOM 1720 C C . TYR B 1 86 ? 2.752 7.645 -4.938 1 97.81 86 TYR B C 1
ATOM 1722 O O . TYR B 1 86 ? 1.685 7.117 -4.617 1 97.81 86 TYR B O 1
ATOM 1730 N N . ALA B 1 87 ? 2.867 8.57 -5.844 1 98.19 87 ALA B N 1
ATOM 1731 C CA . ALA B 1 87 ? 1.685 9.117 -6.504 1 98.19 87 ALA B CA 1
ATOM 1732 C C . ALA B 1 87 ? 1.034 8.078 -7.41 1 98.19 87 ALA B C 1
ATOM 1734 O O . ALA B 1 87 ? -0.191 7.938 -7.43 1 98.19 87 ALA B O 1
ATOM 1735 N N . ALA B 1 88 ? 1.826 7.391 -8.102 1 95.75 88 ALA B N 1
ATOM 1736 C CA . ALA B 1 88 ? 1.288 6.348 -8.969 1 95.75 88 ALA B CA 1
ATOM 1737 C C . ALA B 1 88 ? 0.604 5.254 -8.156 1 95.75 88 ALA B C 1
ATOM 1739 O O . ALA B 1 88 ? -0.471 4.773 -8.523 1 95.75 88 ALA B O 1
ATOM 1740 N N . ALA B 1 89 ? 1.236 4.902 -7.094 1 96.06 89 ALA B N 1
ATOM 1741 C CA . ALA B 1 89 ? 0.641 3.906 -6.207 1 96.06 89 ALA B CA 1
ATOM 1742 C C . ALA B 1 89 ? -0.683 4.402 -5.637 1 96.06 89 ALA B C 1
ATOM 1744 O O . ALA B 1 89 ? -1.639 3.633 -5.508 1 96.06 89 ALA B O 1
ATOM 1745 N N . ALA B 1 90 ? -0.709 5.684 -5.316 1 97.94 90 ALA B N 1
ATOM 1746 C CA . ALA B 1 90 ? -1.918 6.27 -4.746 1 97.94 90 ALA B CA 1
ATOM 1747 C C . ALA B 1 90 ? -3.105 6.109 -5.691 1 97.94 90 ALA B C 1
ATOM 1749 O O . ALA B 1 90 ? -4.203 5.75 -5.262 1 97.94 90 ALA B O 1
ATOM 1750 N N . LYS B 1 91 ? -2.916 6.336 -6.891 1 95.88 91 LYS B N 1
ATOM 1751 C CA . LYS B 1 91 ? -3.984 6.234 -7.883 1 95.88 91 LYS B CA 1
ATOM 1752 C C . LYS B 1 91 ? -4.516 4.805 -7.973 1 95.88 91 LYS B C 1
ATOM 1754 O O . LYS B 1 91 ? -5.723 4.59 -8.078 1 95.88 91 LYS B O 1
ATOM 1759 N N . GLN B 1 92 ? -3.623 3.877 -7.859 1 94.94 92 GLN B N 1
ATOM 1760 C CA . GLN B 1 92 ? -4.031 2.482 -8 1 94.94 92 GLN B CA 1
ATOM 1761 C C . GLN B 1 92 ? -4.656 1.955 -6.715 1 94.94 92 GLN B C 1
ATOM 1763 O O . GLN B 1 92 ? -5.66 1.239 -6.754 1 94.94 92 GLN B O 1
ATOM 1768 N N . LEU B 1 93 ? -4.148 2.369 -5.562 1 97.06 93 LEU B N 1
ATOM 1769 C CA . LEU B 1 93 ? -4.578 1.799 -4.289 1 97.06 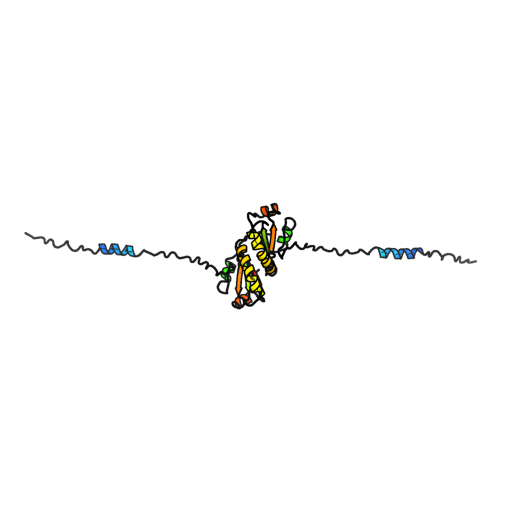93 LEU B CA 1
ATOM 1770 C C . LEU B 1 93 ? -5.918 2.383 -3.855 1 97.06 93 LEU B C 1
ATOM 1772 O O . LEU B 1 93 ? -6.621 1.789 -3.035 1 97.06 93 LEU B O 1
ATOM 1776 N N . LYS B 1 94 ? -6.18 3.5 -4.402 1 95.88 94 LYS B N 1
ATOM 1777 C CA . LYS B 1 94 ? -7.523 4.035 -4.184 1 95.88 94 LYS B CA 1
ATOM 1778 C C . LYS B 1 94 ? -8.586 3.117 -4.777 1 95.88 94 LYS B C 1
ATOM 1780 O O . LYS B 1 94 ? -9.75 3.158 -4.371 1 95.88 94 LYS B O 1
ATOM 1785 N N . GLN B 1 95 ? -8.18 2.277 -5.707 1 94 95 GLN B N 1
ATOM 1786 C CA . GLN B 1 95 ? -9.086 1.361 -6.387 1 94 95 GLN B CA 1
ATOM 1787 C C . GLN B 1 95 ? -8.945 -0.058 -5.848 1 94 95 GLN B C 1
ATOM 1789 O O . GLN B 1 95 ? -9.633 -0.974 -6.305 1 94 95 GLN B O 1
ATOM 1794 N N . ALA B 1 96 ? -8.07 -0.191 -4.918 1 95.56 96 ALA B N 1
ATOM 1795 C CA . ALA B 1 96 ? -7.918 -1.497 -4.281 1 95.56 96 ALA B CA 1
ATOM 1796 C C . ALA B 1 96 ? -9.188 -1.892 -3.531 1 95.56 96 ALA B C 1
ATOM 1798 O O . ALA B 1 96 ? -10.109 -1.089 -3.4 1 95.56 96 ALA B O 1
ATOM 1799 N N . ASN B 1 97 ? -9.188 -3.191 -3.146 1 94.5 97 ASN B N 1
ATOM 1800 C CA . ASN B 1 97 ? -10.266 -3.697 -2.305 1 94.5 97 ASN B CA 1
ATOM 1801 C C . ASN B 1 97 ? -9.734 -4.254 -0.987 1 94.5 97 ASN B C 1
ATOM 1803 O O . ASN B 1 97 ? -9.102 -5.312 -0.965 1 94.5 97 ASN B O 1
ATOM 1807 N N . PRO B 1 98 ? -10.148 -3.598 0.114 1 96.56 98 PRO B N 1
ATOM 1808 C CA . PRO B 1 98 ? -10.773 -2.279 0.223 1 96.56 98 PRO B CA 1
ATOM 1809 C C . PRO B 1 98 ? -9.875 -1.154 -0.283 1 96.56 98 PRO B C 1
ATOM 1811 O O . PRO B 1 98 ? -8.664 -1.355 -0.461 1 96.56 98 PRO B O 1
ATOM 1814 N N . PRO B 1 99 ? -10.461 0.116 -0.522 1 97.81 99 PRO B N 1
ATOM 1815 C CA . PRO B 1 99 ? -9.617 1.253 -0.903 1 97.81 99 PRO B CA 1
ATOM 1816 C C . PRO B 1 99 ? -8.594 1.615 0.171 1 97.81 99 PRO B C 1
ATOM 1818 O O . PRO B 1 99 ? -8.898 1.544 1.365 1 97.81 99 PRO B O 1
ATOM 1821 N N . ILE B 1 100 ? -7.48 1.938 -0.317 1 98.06 100 ILE B N 1
ATOM 1822 C CA . ILE B 1 100 ? -6.406 2.357 0.574 1 98.06 100 ILE B CA 1
ATOM 1823 C C . ILE B 1 100 ? -5.844 3.699 0.109 1 98.06 100 ILE B C 1
ATOM 1825 O O . ILE B 1 100 ? -4.863 3.744 -0.637 1 98.06 100 ILE B O 1
ATOM 1829 N N . PRO B 1 101 ? -6.418 4.824 0.57 1 98.62 101 PRO B N 1
ATOM 1830 C CA . PRO B 1 101 ? -5.824 6.117 0.221 1 98.62 101 PRO B CA 1
ATOM 1831 C C . PRO B 1 101 ? -4.402 6.277 0.759 1 98.62 101 PRO B C 1
ATOM 1833 O O . PRO B 1 101 ? -4.102 5.816 1.862 1 98.62 101 PRO B O 1
ATOM 1836 N N . LEU B 1 102 ? -3.564 6.867 -0.068 1 98.81 102 LEU B N 1
ATOM 1837 C CA . LEU B 1 102 ? -2.23 7.258 0.374 1 98.81 102 LEU B CA 1
ATOM 1838 C C . LEU B 1 102 ? -2.193 8.734 0.741 1 98.81 102 LEU B C 1
ATOM 1840 O O . LEU B 1 102 ? -2.793 9.57 0.054 1 98.81 102 LEU B O 1
ATOM 1844 N N . ALA B 1 103 ? -1.524 9.023 1.84 1 98.94 103 ALA B N 1
ATOM 1845 C CA . ALA B 1 103 ? -1.382 10.383 2.352 1 98.94 103 ALA B CA 1
ATOM 1846 C C . ALA B 1 103 ? 0.082 10.719 2.627 1 98.94 103 ALA B C 1
ATOM 1848 O O . ALA B 1 103 ? 0.932 9.82 2.656 1 98.94 103 ALA B O 1
ATOM 1849 N N . LYS B 1 104 ? 0.321 11.945 2.725 1 98.94 104 LYS B N 1
ATOM 1850 C CA . LYS B 1 104 ? 1.661 12.406 3.082 1 98.94 104 LYS B CA 1
ATOM 1851 C C . LYS B 1 104 ? 1.604 13.547 4.094 1 98.94 104 LYS B C 1
ATOM 1853 O O . LYS B 1 104 ? 0.664 14.344 4.086 1 98.94 104 LYS B O 1
ATOM 1858 N N . VAL B 1 105 ? 2.586 13.625 4.934 1 98.88 105 VAL B N 1
ATOM 1859 C CA . VAL B 1 105 ? 2.787 14.672 5.934 1 98.88 105 VAL B CA 1
ATOM 1860 C C . VAL B 1 105 ? 4.219 15.195 5.852 1 98.88 105 VAL B C 1
ATOM 1862 O O . VAL B 1 105 ? 5.176 14.422 5.91 1 98.88 105 VAL B O 1
ATOM 1865 N N . ASP B 1 106 ? 4.363 16.469 5.684 1 98.88 106 ASP B N 1
ATOM 1866 C CA . ASP B 1 106 ? 5.68 17.094 5.84 1 98.88 106 ASP B CA 1
ATOM 1867 C C . ASP B 1 106 ? 6.09 17.141 7.309 1 98.88 106 ASP B C 1
ATOM 1869 O O . ASP B 1 106 ? 5.641 18 8.055 1 98.88 106 ASP B O 1
ATOM 1873 N N . ALA B 1 107 ? 7.016 16.234 7.664 1 98.62 107 ALA B N 1
ATOM 1874 C CA . ALA B 1 107 ? 7.379 16.047 9.07 1 98.62 107 ALA B CA 1
ATOM 1875 C C . ALA B 1 107 ? 8.227 17.219 9.57 1 98.62 107 ALA B C 1
ATOM 1877 O O . ALA B 1 107 ? 8.398 17.391 10.773 1 98.62 107 ALA B O 1
ATOM 1878 N N . THR B 1 108 ? 8.766 18.031 8.664 1 98.31 108 THR B N 1
ATOM 1879 C CA . THR B 1 108 ? 9.594 19.156 9.078 1 98.31 108 THR B CA 1
ATOM 1880 C C . THR B 1 108 ? 8.727 20.359 9.414 1 98.31 108 THR B C 1
ATOM 1882 O O . THR B 1 108 ? 9.18 21.297 10.078 1 98.31 108 THR B O 1
ATOM 1885 N N . VAL B 1 109 ? 7.527 20.375 8.906 1 98.44 109 VAL B N 1
ATOM 1886 C CA . VAL B 1 109 ? 6.559 21.422 9.195 1 98.44 109 VAL B CA 1
ATOM 1887 C C . VAL B 1 109 ? 5.668 21 10.359 1 98.44 109 VAL B C 1
ATOM 1889 O O . VAL B 1 109 ? 5.43 21.781 11.281 1 98.44 109 VAL B O 1
ATOM 1892 N N . GLU B 1 110 ? 5.156 19.75 10.281 1 98.62 110 GLU B N 1
ATOM 1893 C CA . GLU B 1 110 ? 4.285 19.188 11.312 1 98.62 110 GLU B CA 1
ATOM 1894 C C . GLU B 1 110 ? 5.09 18.453 12.375 1 98.62 110 GLU B C 1
ATOM 1896 O O . GLU B 1 110 ? 4.902 17.25 12.578 1 98.62 110 GLU B O 1
ATOM 1901 N N . LEU B 1 111 ? 5.922 19.203 13.086 1 97.88 111 LEU B N 1
ATOM 1902 C CA . LEU B 1 111 ? 6.898 18.625 14.008 1 97.88 111 LEU B CA 1
ATOM 1903 C C . LEU B 1 111 ? 6.207 17.906 15.156 1 97.88 111 LEU B C 1
ATOM 1905 O O . LEU B 1 111 ? 6.559 16.766 15.484 1 97.88 111 LEU B O 1
ATOM 1909 N N . ARG B 1 112 ? 5.266 18.547 15.75 1 97.88 112 ARG B N 1
ATOM 1910 C CA . ARG B 1 112 ? 4.57 17.953 16.891 1 97.88 112 ARG B CA 1
ATOM 1911 C C . ARG B 1 112 ? 3.84 16.672 16.484 1 97.88 112 ARG B C 1
ATOM 1913 O O . ARG B 1 112 ? 3.916 15.664 17.188 1 97.88 112 ARG B O 1
ATOM 1920 N N . LEU B 1 113 ? 3.139 16.719 15.414 1 98.19 113 LEU B N 1
ATOM 1921 C CA . LEU B 1 113 ? 2.426 15.555 14.898 1 98.19 113 LEU B CA 1
ATOM 1922 C C . LEU B 1 113 ? 3.389 14.398 14.633 1 98.19 113 LEU B C 1
ATOM 1924 O O . LEU B 1 113 ? 3.104 13.258 14.984 1 98.19 113 LEU B O 1
ATOM 1928 N N . ALA B 1 114 ? 4.551 14.664 13.969 1 98.38 114 ALA B N 1
ATOM 1929 C CA . ALA B 1 114 ? 5.562 13.656 13.656 1 98.38 114 ALA B CA 1
ATOM 1930 C C . ALA B 1 114 ? 6.117 13.023 14.93 1 98.38 114 ALA B C 1
ATOM 1932 O O . ALA B 1 114 ? 6.273 11.805 15.016 1 98.38 114 ALA B O 1
ATOM 1933 N N . GLU B 1 115 ? 6.371 13.875 15.914 1 97.38 115 GLU B N 1
ATOM 1934 C CA . GLU B 1 115 ? 6.895 13.391 17.188 1 97.38 115 GLU B CA 1
ATOM 1935 C C . GLU B 1 115 ? 5.891 12.477 17.891 1 97.38 115 GLU B C 1
ATOM 1937 O O . GLU B 1 115 ? 6.266 11.438 18.422 1 97.38 115 GLU B O 1
ATOM 1942 N N . GLU B 1 116 ? 4.691 12.836 17.875 1 96.62 116 GLU B N 1
ATOM 1943 C CA . GLU B 1 116 ? 3.631 12.055 18.5 1 96.62 116 GLU B CA 1
ATOM 1944 C C . GLU B 1 116 ? 3.531 10.664 17.891 1 96.62 116 GLU B C 1
ATOM 1946 O O . GLU B 1 116 ? 3.111 9.711 18.547 1 96.62 116 GLU B O 1
ATOM 1951 N N . HIS B 1 117 ? 3.939 10.539 16.672 1 96.62 117 HIS B N 1
ATOM 1952 C CA . HIS B 1 117 ? 3.836 9.258 15.977 1 96.62 117 HIS B CA 1
ATOM 1953 C C . HIS B 1 117 ? 5.195 8.578 15.867 1 96.62 117 HIS B C 1
ATOM 1955 O O . HIS B 1 117 ? 5.355 7.613 15.117 1 96.62 117 HIS B O 1
ATOM 1961 N N . GLY B 1 118 ? 6.125 9.117 16.5 1 96.44 118 GLY B N 1
ATOM 1962 C CA . GLY B 1 118 ? 7.422 8.477 16.641 1 96.44 118 GLY B CA 1
ATOM 1963 C C . GLY B 1 118 ? 8.227 8.453 15.352 1 96.44 118 GLY B C 1
ATOM 1964 O O . GLY B 1 118 ? 8.961 7.504 15.086 1 96.44 118 GLY B O 1
ATOM 1965 N N . VAL B 1 119 ? 8.102 9.477 14.57 1 97.38 119 VAL B N 1
ATOM 1966 C CA . VAL B 1 119 ? 8.836 9.562 13.312 1 97.38 119 VAL B CA 1
ATOM 1967 C C . VAL B 1 119 ? 10.281 9.992 13.578 1 97.38 119 VAL B C 1
ATOM 1969 O O . VAL B 1 119 ? 10.516 11.055 14.156 1 97.38 119 VAL B O 1
ATOM 1972 N N . ARG B 1 120 ? 11.219 9.141 13.07 1 95.38 120 ARG B N 1
ATOM 1973 C CA . ARG B 1 120 ? 12.617 9.398 13.391 1 95.38 120 ARG B CA 1
ATOM 1974 C C . ARG B 1 120 ? 13.461 9.539 12.125 1 95.38 120 ARG B C 1
ATOM 1976 O O . ARG B 1 120 ? 14.656 9.82 12.195 1 95.38 120 ARG B O 1
ATOM 1983 N N . GLY B 1 121 ? 12.922 9.336 10.961 1 95.69 121 GLY B N 1
ATOM 1984 C CA . GLY B 1 121 ? 13.586 9.414 9.672 1 95.69 121 GLY B CA 1
ATOM 1985 C C . GLY B 1 121 ? 12.617 9.5 8.508 1 95.69 121 GLY B C 1
ATOM 1986 O O . GLY B 1 121 ? 11.398 9.5 8.703 1 95.69 121 GLY B O 1
ATOM 1987 N N . TYR B 1 122 ? 13.258 9.719 7.332 1 97.12 122 TYR B N 1
ATOM 1988 C CA . TYR B 1 122 ? 12.406 9.914 6.168 1 97.12 122 TYR B CA 1
ATOM 1989 C C . TYR B 1 122 ? 12.875 9.062 4.996 1 97.12 122 TYR B C 1
ATOM 1991 O O . TYR B 1 122 ? 14.078 8.867 4.809 1 97.12 122 TYR B O 1
ATOM 1999 N N . PRO B 1 123 ? 12.016 8.516 4.18 1 97.75 123 PRO B N 1
ATOM 2000 C CA . PRO B 1 123 ? 10.586 8.492 4.488 1 97.75 123 PRO B CA 1
ATOM 2001 C C . PRO B 1 123 ? 10.227 7.445 5.543 1 97.75 123 PRO B C 1
ATOM 2003 O O . PRO B 1 123 ? 10.977 6.484 5.742 1 97.75 123 PRO B O 1
ATOM 2006 N N . THR B 1 124 ? 9.203 7.691 6.34 1 98 124 THR B N 1
ATOM 2007 C CA . THR B 1 124 ? 8.531 6.719 7.195 1 98 124 THR B CA 1
ATOM 2008 C C . THR B 1 124 ? 7.086 6.508 6.738 1 98 124 THR B C 1
ATOM 2010 O O . THR B 1 124 ? 6.336 7.469 6.57 1 98 124 THR B O 1
ATOM 2013 N N . ILE B 1 125 ? 6.75 5.258 6.441 1 98.19 125 ILE B N 1
ATOM 2014 C CA . ILE B 1 125 ? 5.395 4.945 6.012 1 98.19 125 ILE B CA 1
ATOM 2015 C C . ILE B 1 125 ? 4.68 4.141 7.098 1 98.19 125 ILE B C 1
ATOM 2017 O O . ILE B 1 125 ? 5.211 3.145 7.59 1 98.19 125 ILE B O 1
ATOM 2021 N N . ARG B 1 126 ? 3.465 4.633 7.461 1 98.12 126 ARG B N 1
ATOM 2022 C CA . ARG B 1 126 ? 2.658 4 8.5 1 98.12 126 ARG B CA 1
ATOM 2023 C C . ARG B 1 126 ? 1.279 3.625 7.969 1 98.12 126 ARG B C 1
ATOM 2025 O O . ARG B 1 126 ? 0.661 4.395 7.23 1 98.12 126 ARG B O 1
ATOM 2032 N N . LEU B 1 127 ? 0.85 2.418 8.336 1 98.06 127 LEU B N 1
ATOM 2033 C CA . LEU B 1 127 ? -0.517 1.985 8.062 1 98.06 127 LEU B CA 1
ATOM 2034 C C . LEU B 1 127 ? -1.432 2.293 9.242 1 98.06 127 LEU B C 1
ATOM 2036 O O . LEU B 1 127 ? -1.105 1.969 10.383 1 98.06 127 LEU B O 1
ATOM 2040 N N . PHE B 1 128 ? -2.516 3.031 9 1 98.12 128 PHE B N 1
ATOM 2041 C CA . PHE B 1 128 ? -3.572 3.238 9.984 1 98.12 128 PHE B CA 1
ATOM 2042 C C . PHE B 1 128 ? -4.816 2.439 9.617 1 98.12 128 PHE B C 1
ATOM 2044 O O . PHE B 1 128 ? -5.23 2.42 8.461 1 98.12 128 PHE B O 1
ATOM 2051 N N . ILE B 1 129 ? -5.301 1.739 10.609 1 97.12 129 ILE B N 1
ATOM 2052 C CA . ILE B 1 129 ? -6.531 0.972 10.469 1 97.12 129 ILE B CA 1
ATOM 2053 C C . ILE B 1 129 ? -7.574 1.477 11.461 1 97.12 129 ILE B C 1
ATOM 2055 O O . ILE B 1 129 ? -7.34 1.466 12.672 1 97.12 129 ILE B O 1
ATOM 2059 N N . ASP B 1 130 ? -8.594 1.96 10.906 1 96.5 130 ASP B N 1
ATOM 2060 C CA . ASP B 1 130 ? -9.672 2.5 11.734 1 96.5 130 ASP B CA 1
ATOM 2061 C C . ASP B 1 130 ? -9.141 3.521 12.734 1 96.5 130 ASP B C 1
ATOM 2063 O O . ASP B 1 130 ? -9.453 3.453 13.922 1 96.5 130 ASP B O 1
ATOM 2067 N N . GLY B 1 131 ? -8.242 4.328 12.25 1 96.44 131 GLY B N 1
ATOM 2068 C CA . GLY B 1 131 ? -7.77 5.465 13.016 1 96.44 131 GLY B CA 1
ATOM 2069 C C . GLY B 1 131 ? -6.641 5.113 13.969 1 96.44 131 GLY B C 1
ATOM 2070 O O . GLY B 1 131 ? -6.172 5.969 14.727 1 96.44 131 GLY B O 1
ATOM 2071 N N . ARG B 1 132 ? -6.168 3.869 13.859 1 94.94 132 ARG B N 1
ATOM 2072 C CA . ARG B 1 132 ? -5.137 3.428 14.789 1 94.94 132 ARG B CA 1
ATOM 2073 C C . ARG B 1 132 ? -3.852 3.066 14.055 1 94.94 132 ARG B C 1
ATOM 2075 O O . ARG B 1 132 ? -3.891 2.396 13.016 1 94.94 132 ARG B O 1
ATOM 2082 N N . ASP B 1 133 ? -2.836 3.572 14.586 1 93.56 133 ASP B N 1
ATOM 2083 C CA . ASP B 1 133 ? -1.515 3.225 14.07 1 93.56 133 ASP B CA 1
ATOM 2084 C C . ASP B 1 133 ? -1.2 1.75 14.32 1 93.56 133 ASP B C 1
ATOM 2086 O O . ASP B 1 133 ? -1.384 1.249 15.43 1 93.56 133 ASP B O 1
ATOM 2090 N N . GLN B 1 134 ? -0.796 1.045 13.297 1 86.19 134 GLN B N 1
ATOM 2091 C CA . GLN B 1 134 ? -0.556 -0.388 13.43 1 86.19 134 GLN B CA 1
ATOM 2092 C C . GLN B 1 134 ? 0.871 -0.665 13.898 1 86.19 134 GLN B C 1
ATOM 2094 O O . GLN B 1 134 ? 1.793 0.085 13.57 1 86.19 134 GLN B O 1
#

Organism: Polarella glacialis (NCBI:txid89957)

Sequence (268 aa):
PFFVSWRGLDAIGRDKMRQLLLCVACCLILAAPGRSEDAGAELPEEDGVLVLNERNFEVAIKSNPFILVEWYAPWCGHCKQFAPEYAAAAKQLKQANPPIPLAKVDATVELRLAEEHGVRGYPTIRLFIDGRDQPFFVSWRGLDAIGRDKMRQLLLCVACCLILAAPGRSEDAGAELPEEDGVLVLNERNFEVAIKSNPFILVEWYAPWCGHCKQFAPEYAAAAKQLKQANPPIPLAKVDATVELRLAEEHGVRGYPTIRLFIDGRDQ

Nearest PDB structures (foldseek):
  3idv-assembly1_A  TM=9.371E-01  e=7.289E-12  Homo sapiens
  4ekz-assembly1_A  TM=9.068E-01  e=1.019E-11  Homo sapiens
  2dj2-assembly1_A  TM=9.331E-01  e=2.130E-11  Mus musculus
  8gdy-assembly1_A  TM=9.267E-01  e=8.134E-11  Homo sapiens
  2dj1-assembly1_A  TM=8.587E-01  e=2.977E-11  Mus musculus

Secondary structure (DSSP, 8-state):
------TT-----SHHHHHHHGGGGTT-----------------EETTEEEE-TTTHHHHHHH-SEEEEEEE-TT-HHHHHHHHHHHHHHHHHTTSBS---EEEEETTTSHHHHHHTT--SSSEEEEEETTEE-/------GGG----SHHHHHHHGGGGTT-----------------EETTEEEE-TTTHHHHHHH-SEEEEEEE-TT-HHHHHHHHHHHHHHHHHTTSBS---EEEEETTTSHHHHHHTT--SSSEEEEEETTEE-

InterPro domains:
  IPR013766 Thioredoxin domain [PF00085] (49-132)
  IPR013766 Thioredoxin domain [PS51352] (31-134)
  IPR036249 Thioredoxin-like superfamily [SSF52833] (47-132)

Radius of gyration: 41.93 Å; Cα contacts (8 Å, |Δi|>4): 372; chains: 2; bounding box: 151×151×73 Å

Foldseek 3Di:
DPPPPPPPPDPPDDPVVVVVPPPVPPPPPVPPVPPPCCVPPPADDDLLAGEDAPVCLQVVLQVDQKEKEWEAAPPDPVCVVCVVVLSVVQVVQCVDVVRYHYYYYDCVVRVVVCVVVPNDDPTDMFMGGNRDTD/DPPPDPPDPPDPDDPVVVVVPPPVPPPPPPPPPPPPCCVPPPADDDLLAGEDAPVCLQVVLQVDQKEKEWEAAPPDPVCVVCVVVLSVVQVVQCVDVVRYHYYYYDCVVRVVVCVVVPNDDPTDMFMGGNRDTD

pLDDT: mean 79.33, std 26.91, range [29.12, 98.94]

Solvent-accessible surface area (backbone atoms only — not comparable to full-atom values): 15461 Å² total; per-residue (Å²): 139,86,81,77,84,75,83,79,72,78,81,74,70,74,70,68,62,64,62,63,61,61,64,71,63,67,72,66,69,75,72,64,74,70,71,67,64,76,55,72,66,76,71,51,64,56,72,60,22,33,56,44,46,84,87,46,39,67,60,54,34,56,75,27,59,35,30,38,36,34,33,29,41,95,84,38,66,68,37,59,68,42,44,64,32,53,28,52,42,14,59,53,29,48,67,19,38,62,48,32,46,28,31,35,31,52,38,79,76,36,44,68,62,29,54,76,68,66,61,84,60,70,65,37,39,36,41,26,49,66,53,34,79,90,138,85,82,78,80,83,74,81,75,73,81,78,72,78,67,68,64,60,62,65,62,60,64,70,63,65,72,66,70,74,73,64,73,70,72,68,65,75,55,72,66,75,70,50,64,56,72,61,22,32,56,43,45,84,88,46,39,65,60,54,35,55,75,26,59,34,30,39,36,35,33,32,41,93,84,38,64,70,37,59,67,42,45,65,32,52,26,51,44,13,59,53,28,49,66,18,39,61,49,32,46,28,32,35,30,53,38,80,76,37,44,67,60,29,54,76,67,65,62,86,60,70,65,38,39,37,41,26,50,64,53,33,80,90